Protein AF-D6WEM3-F1 (afdb_monomer)

Secondary structure (DSSP, 8-state):
------------------PPPP-TTS-----PPSS--HHHH-EEEEEEEEEETT-SS--EEEEEEEEEE-TTT--EEEEEEEEETT-TT---EEEEEEEB-S-TT-TTEEEEEEGGGTEEEEEEEEEE-SSSEEEEEEEEEETTSPPEEEEEEEESSS---HHHHHHHHTTSGGGT--GGG-EE---TTTT-PPPGGGS-HHHHHTPPPGGGPPPTT----

pLDDT: mean 83.4, std 17.51, range [34.12, 98.81]

InterPro domains:
  IPR012674 Calycin [G3DSA:2.40.128.20] (24-194)
  IPR012674 Calycin [SSF50814] (2-190)

Radius of gyration: 23.64 Å; Cα contacts (8 Å, |Δi|>4): 378; chains: 1; bounding box: 103×46×47 Å

Mean predicted aligned error: 10.53 Å

Structure (mmCIF, N/CA/C/O backbone):
data_AF-D6WEM3-F1
#
_entry.id   AF-D6WEM3-F1
#
loop_
_atom_site.group_PDB
_atom_site.id
_atom_site.type_symbol
_atom_site.label_atom_id
_atom_site.label_alt_id
_atom_site.label_comp_id
_atom_site.label_asym_id
_atom_site.label_entity_id
_atom_site.label_seq_id
_atom_site.pdbx_PDB_ins_code
_atom_site.Cartn_x
_atom_site.Cartn_y
_atom_site.Cartn_z
_atom_site.occupancy
_atom_site.B_iso_or_equiv
_atom_site.auth_seq_id
_atom_site.auth_comp_id
_atom_site.auth_asym_id
_atom_site.auth_atom_id
_atom_site.pdbx_PDB_model_num
ATOM 1 N N . MET A 1 1 ? -78.454 -25.607 -5.725 1.00 44.31 1 MET A N 1
ATOM 2 C CA . MET A 1 1 ? -77.288 -25.683 -4.820 1.00 44.31 1 MET A CA 1
ATOM 3 C C . MET A 1 1 ? -76.026 -25.439 -5.634 1.00 44.31 1 MET A C 1
ATOM 5 O O . MET A 1 1 ? -75.624 -26.339 -6.346 1.00 44.31 1 MET A O 1
ATOM 9 N N . LEU A 1 2 ? -75.431 -24.247 -5.578 1.00 43.03 2 LEU A N 1
ATOM 10 C CA . LEU A 1 2 ? -74.054 -24.007 -6.033 1.00 43.03 2 LEU A CA 1
ATOM 11 C C . LEU A 1 2 ? -73.527 -22.767 -5.294 1.00 43.03 2 LEU A C 1
ATOM 13 O O . LEU A 1 2 ? -74.064 -21.675 -5.454 1.00 43.03 2 LEU A O 1
ATOM 17 N N . ARG A 1 3 ? -72.533 -22.963 -4.420 1.00 45.72 3 ARG A N 1
ATOM 18 C CA . ARG A 1 3 ? -71.802 -21.894 -3.717 1.00 45.72 3 ARG A CA 1
ATOM 19 C C . ARG A 1 3 ? -70.571 -21.520 -4.554 1.00 45.72 3 ARG A C 1
ATOM 21 O O . ARG A 1 3 ? -69.834 -22.437 -4.914 1.00 45.72 3 ARG A O 1
ATOM 28 N N . PRO A 1 4 ? -70.296 -20.234 -4.827 1.00 49.62 4 PRO A N 1
ATOM 29 C CA . PRO A 1 4 ? -69.032 -19.837 -5.427 1.00 49.62 4 PRO A CA 1
ATOM 30 C C . PRO A 1 4 ? -67.955 -19.787 -4.334 1.00 49.62 4 PRO A C 1
ATOM 32 O O . PRO A 1 4 ? -68.146 -19.184 -3.278 1.00 49.62 4 PRO A O 1
ATOM 35 N N . ILE A 1 5 ? -66.833 -20.460 -4.574 1.00 56.34 5 ILE A N 1
ATOM 36 C CA . ILE A 1 5 ? -65.648 -20.418 -3.714 1.00 56.34 5 ILE A CA 1
ATOM 37 C C . ILE A 1 5 ? -64.802 -19.231 -4.177 1.00 56.34 5 ILE A C 1
ATOM 39 O O . ILE A 1 5 ? -64.296 -19.223 -5.297 1.00 56.34 5 ILE A O 1
ATOM 43 N N . LEU A 1 6 ? -64.678 -18.215 -3.323 1.00 50.91 6 LEU A N 1
ATOM 44 C CA . LEU A 1 6 ? -63.833 -17.048 -3.559 1.00 50.91 6 LEU A CA 1
ATOM 45 C C . LEU A 1 6 ? -62.395 -17.388 -3.135 1.00 50.91 6 LEU A C 1
ATOM 47 O O . LEU A 1 6 ? -62.114 -17.533 -1.946 1.00 50.91 6 LEU A O 1
ATOM 51 N N . LEU A 1 7 ? -61.493 -17.549 -4.105 1.00 54.44 7 LEU A N 1
ATOM 52 C CA . LEU A 1 7 ? -60.070 -17.782 -3.854 1.00 54.44 7 LEU A CA 1
ATOM 53 C C . LEU A 1 7 ? -59.384 -16.439 -3.540 1.00 54.44 7 LEU A C 1
ATOM 55 O O . LEU A 1 7 ? -59.194 -15.612 -4.431 1.00 54.44 7 LEU A O 1
ATOM 59 N N . LEU A 1 8 ? -59.020 -16.205 -2.275 1.00 51.66 8 LEU A N 1
ATOM 60 C CA . LEU A 1 8 ? -58.177 -15.070 -1.884 1.00 51.66 8 LEU A CA 1
ATOM 61 C C . LEU A 1 8 ? -56.709 -15.379 -2.227 1.00 51.66 8 LEU A C 1
ATOM 63 O O . LEU A 1 8 ? -56.061 -16.188 -1.565 1.00 51.66 8 LEU A O 1
ATOM 67 N N . LEU A 1 9 ? -56.176 -14.710 -3.250 1.00 54.81 9 LEU A N 1
ATOM 68 C CA . LEU A 1 9 ? -54.743 -14.678 -3.548 1.00 54.81 9 LEU A CA 1
ATOM 69 C C . LEU A 1 9 ? -54.038 -13.743 -2.552 1.00 54.81 9 LEU A C 1
ATOM 71 O O . LEU A 1 9 ? -54.143 -12.521 -2.642 1.00 54.81 9 LEU A O 1
ATOM 75 N N . LEU A 1 10 ? -53.314 -14.325 -1.593 1.00 53.50 10 LEU A N 1
ATOM 76 C CA . LEU A 1 10 ? -52.409 -13.604 -0.696 1.00 53.50 10 LEU A CA 1
ATOM 77 C C . LEU A 1 10 ? -51.164 -13.164 -1.478 1.00 53.50 10 LEU A C 1
ATOM 79 O O . LEU A 1 10 ? -50.214 -13.926 -1.647 1.00 53.50 10 LEU A O 1
ATOM 83 N N . ILE A 1 11 ? -51.168 -11.923 -1.963 1.00 58.62 11 ILE A N 1
ATOM 84 C CA . ILE A 1 11 ? -49.993 -11.298 -2.574 1.00 58.62 11 ILE A CA 1
ATOM 85 C C . ILE A 1 11 ? -49.044 -10.902 -1.438 1.00 58.62 11 ILE A C 1
ATOM 87 O O . ILE A 1 11 ? -49.220 -9.871 -0.789 1.00 58.62 11 ILE A O 1
ATOM 91 N N . ALA A 1 12 ? -48.042 -11.740 -1.169 1.00 59.81 12 ALA A N 1
ATOM 92 C CA . ALA A 1 12 ? -46.951 -11.403 -0.266 1.00 59.81 12 ALA A CA 1
ATOM 93 C C . ALA A 1 12 ? -46.153 -10.234 -0.867 1.00 59.81 12 ALA A C 1
ATOM 95 O O . ALA A 1 12 ? -45.387 -10.397 -1.817 1.00 59.81 12 ALA A O 1
ATOM 96 N N . SER A 1 13 ? -46.355 -9.029 -0.335 1.00 58.28 13 SER A N 1
ATOM 97 C CA . SER A 1 13 ? -45.622 -7.834 -0.743 1.00 58.28 13 SER A CA 1
ATOM 98 C C . SER A 1 13 ? -44.161 -7.937 -0.293 1.00 58.28 13 SER A C 1
ATOM 100 O O . SER A 1 13 ? -43.804 -7.505 0.806 1.00 58.28 13 SER A O 1
ATOM 102 N N . CYS A 1 14 ? -43.303 -8.508 -1.139 1.00 54.62 14 CYS A N 1
ATOM 103 C CA . CYS A 1 14 ? -41.855 -8.425 -0.984 1.00 54.62 14 CYS A CA 1
ATOM 104 C C . CYS A 1 14 ? -41.442 -6.964 -1.214 1.00 54.62 14 CYS A C 1
ATOM 106 O O . CYS A 1 14 ? -41.332 -6.508 -2.351 1.00 54.62 14 CYS A O 1
ATOM 108 N N . ARG A 1 15 ? -41.255 -6.192 -0.138 1.00 60.47 15 ARG A N 1
ATOM 109 C CA . ARG A 1 15 ? -40.662 -4.854 -0.251 1.00 60.47 15 ARG A CA 1
ATOM 110 C C . ARG A 1 15 ? -39.204 -5.027 -0.694 1.00 60.47 15 ARG A C 1
ATOM 112 O O . ARG A 1 15 ? -38.457 -5.695 0.022 1.00 60.47 15 ARG A O 1
ATOM 119 N N . PRO A 1 16 ? -38.775 -4.450 -1.829 1.00 55.47 16 PRO A N 1
ATOM 120 C CA . PRO A 1 16 ? -37.376 -4.505 -2.221 1.00 55.47 16 PRO A CA 1
ATOM 121 C C . PRO A 1 16 ? -36.536 -3.824 -1.137 1.00 55.47 16 PRO A C 1
ATOM 123 O O . PRO A 1 16 ? -36.788 -2.673 -0.769 1.00 55.47 16 PRO A O 1
ATOM 126 N N . TYR A 1 17 ? -35.551 -4.549 -0.605 1.00 64.31 17 TYR A N 1
ATOM 127 C CA . TYR A 1 17 ? -34.556 -4.006 0.313 1.00 64.31 17 TYR A CA 1
ATOM 128 C C . TYR A 1 17 ? -33.714 -2.983 -0.456 1.00 64.31 17 TYR A C 1
ATOM 130 O O . TYR A 1 17 ? -32.737 -3.321 -1.124 1.00 64.31 17 TYR A O 1
ATOM 138 N N . ARG A 1 18 ? -34.134 -1.716 -0.424 1.00 56.69 18 ARG A N 1
ATOM 139 C CA . ARG A 1 18 ? -33.356 -0.600 -0.962 1.00 56.69 18 ARG A CA 1
ATOM 140 C C . ARG A 1 18 ? -32.123 -0.452 -0.069 1.00 56.69 18 ARG A C 1
ATOM 142 O O . ARG A 1 18 ? -32.220 0.106 1.024 1.00 56.69 18 ARG A O 1
ATOM 149 N N . LYS A 1 19 ? -30.977 -0.990 -0.507 1.00 62.25 19 LYS A N 1
ATOM 150 C CA . LYS A 1 19 ? -29.680 -0.682 0.111 1.00 62.25 19 LYS A CA 1
ATOM 151 C C . LYS A 1 19 ? -29.546 0.841 0.122 1.00 62.25 19 LYS A C 1
ATOM 153 O O . LYS A 1 19 ? -29.710 1.477 -0.919 1.00 62.25 19 LYS A O 1
ATOM 158 N N . ARG A 1 20 ? -29.342 1.427 1.306 1.00 67.31 20 ARG A N 1
ATOM 159 C CA . ARG A 1 20 ? -29.045 2.860 1.416 1.00 67.31 20 ARG A CA 1
ATOM 160 C C . ARG A 1 20 ? -27.815 3.158 0.546 1.00 67.31 20 ARG A C 1
ATOM 162 O O . ARG A 1 20 ? -26.917 2.315 0.530 1.00 67.31 20 ARG A O 1
ATOM 169 N N . PRO A 1 21 ? -27.776 4.297 -0.166 1.00 71.12 21 PRO A N 1
ATOM 170 C CA . PRO A 1 21 ? -26.568 4.727 -0.858 1.00 71.12 21 PRO A CA 1
ATOM 171 C C . PRO A 1 21 ? -25.400 4.732 0.129 1.00 71.12 21 PRO A C 1
ATOM 173 O O . PRO A 1 21 ? -25.531 5.265 1.231 1.00 71.12 21 PRO A O 1
ATOM 176 N N . GLU A 1 22 ? -24.307 4.073 -0.237 1.00 75.25 22 GLU A N 1
ATOM 177 C CA . GLU A 1 22 ? -23.106 4.006 0.589 1.00 75.25 22 GLU A CA 1
ATOM 178 C C . GLU A 1 22 ? -22.404 5.367 0.574 1.00 75.25 22 GLU A C 1
ATOM 180 O O . GLU A 1 22 ? -22.254 5.988 -0.481 1.00 75.25 22 GLU A O 1
ATOM 185 N N . ASP A 1 23 ? -22.023 5.860 1.753 1.00 85.88 23 ASP A N 1
ATOM 186 C CA . ASP A 1 23 ? -21.341 7.144 1.883 1.00 85.88 23 ASP A CA 1
ATOM 187 C C . ASP A 1 23 ? -19.886 7.000 1.433 1.00 85.88 23 ASP A C 1
ATOM 189 O O . ASP A 1 23 ? -19.023 6.516 2.165 1.00 85.88 23 ASP A O 1
ATOM 193 N N . LYS A 1 24 ? -19.606 7.448 0.208 1.00 88.12 24 LYS A N 1
ATOM 194 C CA . LYS A 1 24 ? -18.267 7.381 -0.382 1.00 88.12 24 LYS A CA 1
ATOM 195 C C . LYS A 1 24 ? -17.261 8.336 0.258 1.00 88.12 24 LYS A C 1
ATOM 197 O O . LYS A 1 24 ? -16.097 8.286 -0.117 1.00 88.12 24 LYS A O 1
ATOM 202 N N . THR A 1 25 ? -17.656 9.186 1.205 1.00 89.50 25 THR A N 1
ATOM 203 C CA . THR A 1 25 ? -16.725 10.060 1.944 1.00 89.50 25 THR A CA 1
ATOM 204 C C . THR A 1 25 ? -16.103 9.369 3.161 1.00 89.50 25 THR A C 1
ATOM 206 O O . THR A 1 25 ? -15.094 9.842 3.683 1.00 89.50 25 THR A O 1
ATOM 209 N N . LYS A 1 26 ? -16.670 8.235 3.601 1.00 90.31 26 LYS A N 1
ATOM 210 C CA . LYS A 1 26 ? -16.282 7.535 4.832 1.00 90.31 26 LYS A CA 1
ATOM 211 C C . LYS A 1 26 ? -15.624 6.197 4.580 1.00 90.31 26 LYS A C 1
ATOM 213 O O . LYS A 1 26 ? -16.086 5.412 3.755 1.00 90.31 26 LYS A O 1
ATOM 218 N N . CYS A 1 27 ? -14.564 5.918 5.329 1.00 92.62 27 CYS A N 1
ATOM 219 C CA . CYS A 1 27 ? -13.895 4.634 5.260 1.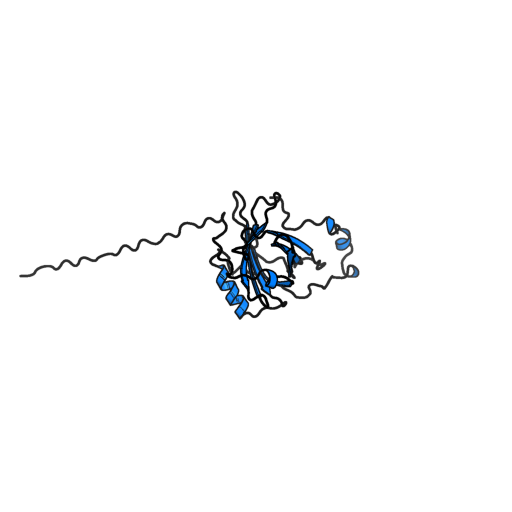00 92.62 27 CYS A CA 1
ATOM 220 C C . CYS A 1 27 ? -14.865 3.495 5.603 1.00 92.62 27 CYS A C 1
ATOM 222 O O . CYS A 1 27 ? -15.711 3.637 6.491 1.00 92.62 27 CYS A O 1
ATOM 224 N N . PRO A 1 28 ? -14.764 2.352 4.904 1.00 93.69 28 PRO A N 1
ATOM 225 C CA . PRO A 1 28 ? -15.660 1.243 5.143 1.00 93.69 28 PRO A CA 1
ATOM 226 C C . PRO A 1 28 ? -15.331 0.636 6.509 1.00 93.69 28 PRO A C 1
ATOM 228 O O . PRO A 1 28 ? -14.221 0.771 7.024 1.00 93.69 28 PRO A O 1
ATOM 231 N N . SER A 1 29 ? -16.278 -0.087 7.102 1.00 94.00 29 SER A N 1
ATOM 232 C CA . SER A 1 29 ? -15.981 -0.849 8.316 1.00 94.00 29 SER A CA 1
ATOM 233 C C . SER A 1 29 ? -15.074 -2.036 7.971 1.00 94.00 29 SER A C 1
ATOM 235 O O . SER A 1 29 ? -15.525 -3.055 7.432 1.00 94.00 29 SER A O 1
ATOM 237 N N . VAL A 1 30 ? -13.779 -1.895 8.260 1.00 95.69 30 VAL A N 1
ATOM 238 C CA . VAL A 1 30 ? -12.761 -2.894 7.926 1.00 95.69 30 VAL A CA 1
ATOM 239 C C . VAL A 1 30 ? -12.655 -3.955 9.016 1.00 95.69 30 VAL A C 1
ATOM 241 O O . VAL A 1 30 ? -12.550 -3.653 10.203 1.00 95.69 30 VAL A O 1
ATOM 244 N N . LYS A 1 31 ? -12.653 -5.229 8.608 1.00 93.75 31 LYS A N 1
ATOM 245 C CA . LYS A 1 31 ? -12.308 -6.350 9.490 1.00 93.75 31 LYS A CA 1
ATOM 246 C C . LYS A 1 31 ? -10.870 -6.762 9.202 1.00 93.75 31 LYS A C 1
ATOM 248 O O . LYS A 1 31 ? -10.646 -7.544 8.280 1.00 93.75 31 LYS A O 1
ATOM 253 N N . ALA A 1 32 ? -9.934 -6.212 9.968 1.00 94.94 32 ALA A N 1
ATOM 254 C CA . ALA A 1 32 ? -8.530 -6.596 9.910 1.00 94.94 32 ALA A CA 1
ATOM 255 C C . ALA A 1 32 ? -8.317 -8.028 10.438 1.00 94.94 32 ALA A C 1
ATOM 257 O O . ALA A 1 32 ? -9.173 -8.580 11.145 1.00 94.94 32 ALA A O 1
ATOM 258 N N . ILE A 1 33 ? -7.181 -8.630 10.085 1.00 96.88 33 ILE A N 1
ATOM 259 C CA . ILE A 1 33 ? -6.805 -9.976 10.518 1.00 96.88 33 ILE A CA 1
ATOM 260 C C . ILE A 1 33 ? -6.764 -10.053 12.053 1.00 96.88 33 ILE A C 1
ATOM 262 O O . ILE A 1 33 ? -6.320 -9.127 12.740 1.00 96.88 33 ILE A O 1
ATOM 266 N N . ARG A 1 34 ? -7.276 -11.162 12.596 1.00 94.50 34 ARG A N 1
ATOM 267 C CA . ARG A 1 34 ? -7.287 -11.454 14.038 1.00 94.50 34 ARG A CA 1
ATOM 268 C C . ARG A 1 34 ? -5.975 -12.102 14.463 1.00 94.50 34 ARG A C 1
ATOM 270 O O . ARG A 1 34 ? -5.341 -12.766 13.653 1.00 94.50 34 ARG A O 1
ATOM 277 N N . ASN A 1 35 ? -5.630 -11.979 15.747 1.00 93.19 35 ASN A N 1
ATOM 278 C CA . ASN A 1 35 ? -4.416 -12.572 16.328 1.00 93.19 35 ASN A CA 1
ATOM 279 C C . ASN A 1 35 ? -3.158 -12.213 15.521 1.00 93.19 35 ASN A C 1
ATOM 281 O O . ASN A 1 35 ? -2.293 -13.051 15.278 1.00 93.19 35 ASN A O 1
ATOM 285 N N . PHE A 1 36 ? -3.111 -10.969 15.048 1.00 96.38 36 PHE A N 1
ATOM 286 C CA . PHE A 1 36 ? -2.056 -10.491 14.177 1.00 96.38 36 PHE A CA 1
ATOM 287 C C . PHE A 1 36 ? -0.727 -10.418 14.923 1.00 96.38 36 PHE A C 1
ATOM 289 O O . PHE A 1 36 ? -0.646 -9.797 15.985 1.00 96.38 36 PHE A O 1
ATOM 296 N N . ASN A 1 37 ? 0.312 -11.025 14.353 1.00 94.69 37 ASN A N 1
ATOM 297 C CA . ASN A 1 37 ? 1.671 -10.888 14.852 1.00 94.69 37 ASN A CA 1
ATOM 298 C C . ASN A 1 37 ? 2.384 -9.774 14.076 1.00 94.69 37 ASN A C 1
ATOM 300 O O . ASN A 1 37 ? 2.776 -9.955 12.924 1.00 94.69 37 ASN A O 1
ATOM 304 N N . LEU A 1 38 ? 2.535 -8.619 14.724 1.00 92.69 38 LEU A N 1
ATOM 305 C CA . LEU A 1 38 ? 3.150 -7.446 14.110 1.00 92.69 38 LEU A CA 1
ATOM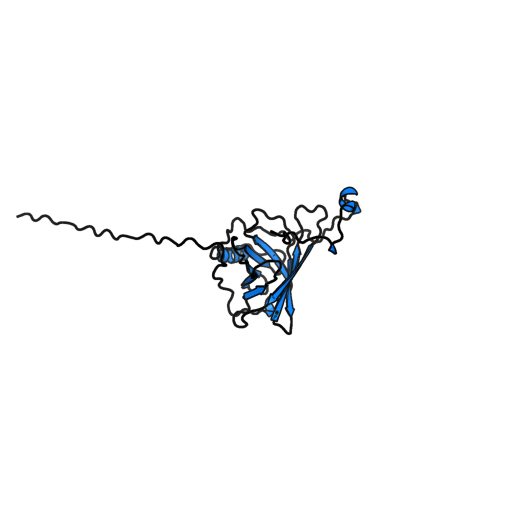 306 C C . LEU A 1 38 ? 4.620 -7.684 13.732 1.00 92.69 38 LEU A C 1
ATOM 308 O O . LEU A 1 38 ? 5.040 -7.287 12.651 1.00 92.69 38 LEU A O 1
ATOM 312 N N . GLU A 1 39 ? 5.382 -8.373 14.580 1.00 93.44 39 GLU A N 1
ATOM 313 C CA . GLU A 1 39 ? 6.807 -8.643 14.356 1.00 93.44 39 GLU A CA 1
ATOM 314 C C . GLU A 1 39 ? 7.033 -9.492 13.097 1.00 93.44 39 GLU A C 1
ATOM 316 O O . GLU A 1 39 ? 7.885 -9.172 12.270 1.00 93.44 39 GLU A O 1
ATOM 321 N N . GLN A 1 40 ? 6.206 -10.518 12.880 1.00 96.31 40 GLN A N 1
ATOM 322 C CA . GLN A 1 40 ? 6.307 -11.381 11.697 1.00 96.31 40 GLN A CA 1
ATOM 323 C C . GLN A 1 40 ? 5.950 -10.667 10.381 1.00 96.31 40 GLN A C 1
ATOM 325 O O . GLN A 1 40 ? 6.353 -11.113 9.306 1.00 96.31 40 GLN A O 1
ATOM 330 N N . MET A 1 41 ? 5.214 -9.552 10.440 1.00 96.31 41 MET A N 1
ATOM 331 C CA . MET A 1 41 ? 4.902 -8.739 9.259 1.00 96.31 41 MET A CA 1
ATOM 332 C C . MET A 1 41 ? 6.108 -7.918 8.773 1.00 96.31 41 MET A C 1
ATOM 334 O O . MET A 1 41 ? 6.142 -7.500 7.612 1.00 96.31 41 MET A O 1
ATOM 338 N N . MET A 1 42 ? 7.101 -7.688 9.635 1.00 96.38 42 MET A N 1
ATOM 339 C CA . MET A 1 42 ? 8.254 -6.843 9.328 1.00 96.38 42 MET A CA 1
ATOM 340 C C . MET A 1 42 ? 9.114 -7.403 8.186 1.00 96.38 42 MET A C 1
ATOM 342 O O . MET A 1 42 ? 8.986 -8.553 7.751 1.00 96.38 42 MET A O 1
ATOM 346 N N . GLY A 1 43 ? 10.012 -6.569 7.674 1.00 97.69 43 GLY A N 1
ATOM 347 C CA . GLY A 1 43 ? 10.915 -6.889 6.579 1.00 97.69 43 GLY A CA 1
ATOM 348 C C . GLY A 1 43 ? 10.340 -6.552 5.206 1.00 97.69 43 GLY A C 1
ATOM 349 O O . GLY A 1 43 ? 9.412 -5.756 5.062 1.00 97.69 43 GLY A O 1
ATOM 350 N N . ARG A 1 44 ? 10.938 -7.156 4.179 1.00 98.19 44 ARG A N 1
ATOM 351 C CA . ARG A 1 44 ? 10.724 -6.802 2.772 1.00 98.19 44 ARG A CA 1
ATOM 352 C C . ARG A 1 44 ? 9.527 -7.501 2.145 1.00 98.19 44 ARG A C 1
ATOM 354 O O . ARG A 1 44 ? 9.270 -8.671 2.431 1.00 98.19 44 ARG A O 1
ATOM 361 N N . TRP A 1 45 ? 8.866 -6.780 1.250 1.00 98.69 45 TRP A N 1
ATOM 362 C CA . TRP A 1 45 ? 7.701 -7.200 0.489 1.00 98.69 45 TRP A CA 1
ATOM 363 C C . TRP A 1 45 ? 7.743 -6.602 -0.919 1.00 98.69 45 TRP A C 1
ATOM 365 O O . TRP A 1 45 ? 7.973 -5.406 -1.103 1.00 98.69 45 TRP A O 1
ATOM 375 N N . TYR A 1 46 ? 7.475 -7.427 -1.918 1.00 98.56 46 TYR A N 1
ATOM 376 C CA . TYR A 1 46 ? 7.179 -7.002 -3.278 1.00 98.56 46 TYR A CA 1
ATOM 377 C C . TYR A 1 46 ? 5.683 -6.732 -3.380 1.00 98.56 46 TYR A C 1
ATOM 379 O O . TYR A 1 46 ? 4.880 -7.586 -3.004 1.00 98.56 46 TYR A O 1
ATOM 387 N N . VAL A 1 47 ? 5.289 -5.567 -3.892 1.00 98.44 47 VAL A N 1
ATOM 388 C CA . VAL A 1 47 ? 3.889 -5.338 -4.264 1.00 98.44 47 VAL A CA 1
ATOM 389 C C . VAL A 1 47 ? 3.657 -6.066 -5.582 1.00 98.44 47 VAL A C 1
ATOM 391 O O . VAL A 1 47 ? 4.377 -5.832 -6.547 1.00 98.44 47 VAL A O 1
ATOM 394 N N . ILE A 1 48 ? 2.690 -6.977 -5.605 1.00 98.56 48 ILE A N 1
ATOM 395 C CA . ILE A 1 48 ? 2.356 -7.823 -6.758 1.00 98.56 48 ILE A CA 1
ATOM 396 C C . ILE A 1 48 ? 1.121 -7.291 -7.475 1.00 98.56 48 ILE A C 1
ATOM 398 O O . ILE A 1 48 ? 1.085 -7.262 -8.702 1.00 98.56 48 ILE A O 1
ATOM 402 N N . GLN A 1 49 ? 0.117 -6.839 -6.720 1.00 98.38 49 GLN A N 1
ATOM 403 C CA . GLN A 1 49 ? -0.990 -6.076 -7.286 1.00 98.38 49 GLN A CA 1
ATOM 404 C C . GLN A 1 49 ? -1.296 -4.837 -6.463 1.00 98.38 49 GLN A C 1
ATOM 406 O O . GLN A 1 49 ? -1.198 -4.852 -5.234 1.00 98.38 49 GLN A O 1
ATOM 411 N N . TYR A 1 50 ? -1.697 -3.791 -7.172 1.00 97.12 50 TYR A N 1
ATOM 412 C CA . TYR A 1 50 ? -1.962 -2.467 -6.642 1.00 97.12 50 TYR A CA 1
ATOM 413 C C . TYR A 1 50 ? -3.316 -1.968 -7.142 1.00 97.12 50 TYR A C 1
ATOM 415 O O . TYR A 1 50 ? -3.656 -2.126 -8.314 1.00 97.12 50 TYR A O 1
ATOM 423 N N . TYR A 1 51 ? -4.063 -1.332 -6.252 1.00 97.25 51 TYR A N 1
ATOM 424 C CA . TYR A 1 51 ? -5.251 -0.554 -6.579 1.00 97.25 51 TYR A CA 1
ATOM 425 C C . TYR A 1 51 ? -5.181 0.783 -5.863 1.00 97.25 51 TYR A C 1
ATOM 427 O O . TYR A 1 51 ? -4.776 0.827 -4.699 1.00 97.25 51 TYR A O 1
ATOM 435 N N . ALA A 1 52 ? -5.662 1.832 -6.525 1.00 95.06 52 ALA A N 1
ATOM 436 C CA . ALA A 1 52 ? -5.984 3.107 -5.911 1.00 95.06 52 ALA A CA 1
ATOM 437 C C . ALA A 1 52 ? -7.246 3.700 -6.540 1.00 95.06 52 ALA A C 1
ATOM 439 O O . ALA A 1 52 ? -7.396 3.712 -7.756 1.00 95.06 52 ALA A O 1
ATOM 440 N N . SER A 1 53 ? -8.135 4.257 -5.720 1.00 91.56 53 SER A N 1
ATOM 441 C CA . SER A 1 53 ? -9.407 4.827 -6.184 1.00 91.56 53 SER A CA 1
ATOM 442 C C . SER A 1 53 ? -9.257 6.088 -7.040 1.00 91.56 53 SER A C 1
ATOM 444 O O . SER A 1 53 ? -10.241 6.563 -7.596 1.00 91.56 53 SER A O 1
ATOM 446 N N . SER A 1 54 ? -8.059 6.674 -7.091 1.00 88.75 54 SER A N 1
ATOM 447 C CA . SER 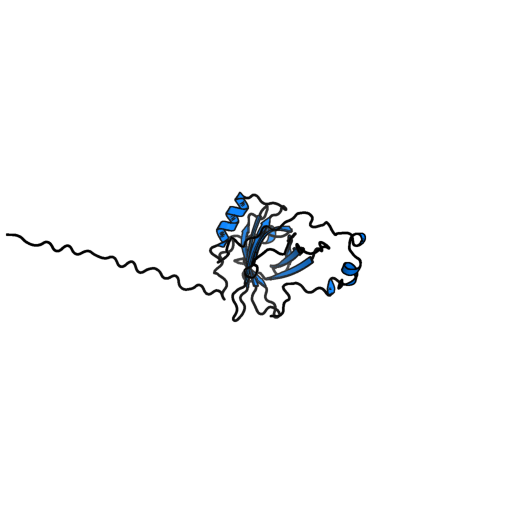A 1 54 ? -7.731 7.830 -7.931 1.00 88.75 54 SER A CA 1
ATOM 448 C C . SER A 1 54 ? -7.099 7.446 -9.269 1.00 88.75 54 SER A C 1
ATOM 450 O O . SER A 1 54 ? -6.718 8.341 -10.018 1.00 88.75 54 SER A O 1
ATOM 452 N N . GLU A 1 55 ? -6.913 6.153 -9.546 1.00 87.88 55 GLU A N 1
ATOM 453 C CA . GLU A 1 55 ? -6.151 5.679 -10.700 1.00 87.88 55 GLU A CA 1
ATOM 454 C C . GLU A 1 55 ? -7.000 4.789 -11.607 1.00 87.88 55 GLU A C 1
ATOM 456 O O . GLU A 1 55 ? -7.611 3.818 -11.168 1.00 87.88 55 GLU A O 1
ATOM 461 N N . GLU A 1 56 ? -6.997 5.111 -12.900 1.00 88.25 56 GLU A N 1
ATOM 462 C CA . GLU A 1 56 ? -7.670 4.325 -13.942 1.00 88.25 56 GLU A CA 1
ATOM 463 C C . GLU A 1 56 ? -6.689 3.461 -14.752 1.00 88.25 56 GLU A C 1
ATOM 465 O O . GLU A 1 56 ? -7.112 2.562 -15.478 1.00 88.25 56 GLU A O 1
ATOM 470 N N . ALA A 1 57 ? -5.382 3.707 -14.614 1.00 87.00 57 ALA A N 1
ATOM 471 C CA . ALA A 1 57 ? -4.303 2.955 -15.245 1.00 87.00 57 ALA A CA 1
ATOM 472 C C . ALA A 1 57 ? -3.041 2.996 -14.371 1.00 87.00 57 ALA A C 1
ATOM 474 O O . ALA A 1 57 ? -2.780 3.995 -13.702 1.00 87.00 57 ALA A O 1
ATOM 475 N N . LEU A 1 58 ? -2.241 1.927 -14.406 1.00 87.25 58 LEU A N 1
ATOM 476 C CA . LEU A 1 58 ? -0.997 1.841 -13.644 1.00 87.25 58 LEU A CA 1
ATOM 477 C C . LEU A 1 58 ? 0.134 2.613 -14.330 1.00 87.25 58 LEU A C 1
ATOM 479 O O . LEU A 1 58 ? 0.531 2.276 -15.443 1.00 87.25 58 LEU A O 1
ATOM 483 N N . SER A 1 59 ? 0.711 3.585 -13.624 1.00 89.69 59 SER A N 1
ATOM 484 C CA . SER A 1 59 ? 1.895 4.330 -14.083 1.00 89.69 59 SER A CA 1
ATOM 485 C C . SER A 1 59 ? 3.197 3.882 -13.413 1.00 89.69 59 SER A C 1
ATOM 487 O O . SER A 1 59 ? 4.267 4.384 -13.757 1.00 89.69 59 SER A O 1
ATOM 489 N N . TYR A 1 60 ? 3.132 2.931 -12.479 1.00 92.00 60 TYR A N 1
ATOM 490 C CA . TYR A 1 60 ? 4.260 2.523 -11.643 1.00 92.00 60 TYR A CA 1
ATOM 491 C C . TYR A 1 60 ? 4.718 1.093 -11.920 1.00 92.00 60 TYR A C 1
ATOM 493 O O . TYR A 1 60 ? 3.955 0.231 -12.348 1.00 92.00 60 TYR A O 1
ATOM 501 N N . ARG A 1 61 ? 5.983 0.834 -11.614 1.00 93.75 61 ARG A N 1
ATOM 502 C CA . ARG A 1 61 ? 6.612 -0.486 -11.599 1.00 93.75 61 ARG A CA 1
ATOM 503 C C . ARG A 1 61 ? 7.543 -0.589 -10.399 1.00 93.75 61 ARG A C 1
ATOM 505 O O . ARG A 1 61 ? 7.875 0.418 -9.771 1.00 93.75 61 ARG A O 1
ATOM 512 N N . CYS A 1 62 ? 7.995 -1.799 -10.093 1.00 94.88 62 CYS A N 1
ATOM 513 C CA . CYS A 1 62 ? 9.026 -2.046 -9.089 1.00 94.88 62 CYS A CA 1
ATOM 514 C C . CYS A 1 62 ? 8.663 -1.542 -7.690 1.00 94.88 62 CYS A C 1
ATOM 516 O O . CYS A 1 62 ? 9.543 -1.173 -6.908 1.00 94.88 62 CYS A O 1
ATOM 518 N N . MET A 1 63 ? 7.363 -1.526 -7.375 1.00 96.31 63 MET A N 1
ATOM 519 C CA . MET A 1 63 ? 6.906 -1.100 -6.066 1.00 96.31 63 MET A CA 1
ATOM 520 C C . MET A 1 63 ? 7.277 -2.154 -5.020 1.00 96.31 63 MET A C 1
ATOM 522 O O . MET A 1 63 ? 6.873 -3.317 -5.112 1.00 96.31 63 MET A O 1
ATOM 526 N N . ARG A 1 64 ? 8.083 -1.760 -4.039 1.00 97.50 64 ARG A N 1
ATOM 527 C CA . ARG A 1 64 ? 8.582 -2.625 -2.961 1.00 97.50 64 ARG A CA 1
ATOM 528 C C . ARG A 1 64 ? 8.423 -1.898 -1.643 1.00 97.50 64 ARG A C 1
ATOM 530 O O . ARG A 1 64 ? 8.610 -0.687 -1.598 1.00 97.50 64 ARG A O 1
ATOM 537 N N . ALA A 1 65 ? 8.099 -2.632 -0.593 1.00 97.31 65 ALA A N 1
ATOM 538 C CA . ALA A 1 65 ? 7.925 -2.118 0.754 1.00 97.31 65 ALA A CA 1
ATOM 539 C C . ALA A 1 65 ? 8.874 -2.844 1.713 1.00 97.31 65 ALA A C 1
ATOM 541 O O . ALA A 1 65 ? 9.076 -4.052 1.615 1.00 97.31 65 ALA A O 1
ATOM 542 N N . GLU A 1 66 ? 9.444 -2.116 2.660 1.00 97.94 66 GLU A N 1
ATOM 543 C CA . GLU A 1 66 ? 10.215 -2.652 3.772 1.00 97.94 66 GLU A CA 1
ATOM 544 C C . GLU A 1 66 ? 9.624 -2.104 5.068 1.00 97.94 66 GLU A C 1
ATOM 546 O O . GLU A 1 66 ? 9.715 -0.904 5.345 1.00 97.94 66 GLU A O 1
ATOM 551 N N . PHE A 1 67 ? 8.973 -2.989 5.825 1.00 97.25 67 PHE A N 1
ATOM 552 C CA . PHE A 1 67 ? 8.389 -2.655 7.116 1.00 97.25 67 PHE A CA 1
ATOM 553 C C . PHE A 1 67 ? 9.424 -2.818 8.223 1.00 97.25 67 PHE A C 1
ATOM 555 O O . PHE A 1 67 ? 10.088 -3.852 8.327 1.00 97.25 67 PHE A O 1
ATOM 562 N N . SER A 1 68 ? 9.522 -1.820 9.083 1.00 95.75 68 SER A N 1
ATOM 563 C CA . SER A 1 68 ? 10.278 -1.877 10.326 1.00 95.75 68 SER A CA 1
ATOM 564 C C . SER A 1 68 ? 9.420 -1.365 11.474 1.00 95.75 68 SER A C 1
ATOM 566 O O . SER A 1 68 ? 8.410 -0.691 11.260 1.00 95.75 68 SER A O 1
ATOM 568 N N . MET A 1 69 ? 9.808 -1.704 12.700 1.00 91.31 69 MET A N 1
ATOM 569 C CA . MET A 1 69 ? 9.117 -1.228 13.890 1.00 91.31 69 MET A CA 1
ATOM 570 C C . MET A 1 69 ? 10.077 -0.580 14.875 1.00 91.31 69 MET A C 1
ATOM 572 O O . MET A 1 69 ? 11.214 -1.029 15.046 1.00 91.31 69 MET A O 1
ATOM 576 N N . SER A 1 70 ? 9.603 0.471 15.538 1.00 84.50 70 SER A N 1
ATOM 577 C CA . SER A 1 70 ? 10.335 1.088 16.639 1.00 84.50 70 SER A CA 1
ATOM 578 C C . SER A 1 70 ? 10.228 0.208 17.889 1.00 84.50 70 SER A C 1
ATOM 580 O O . SER A 1 70 ? 9.109 -0.094 18.315 1.00 84.50 70 SER A O 1
ATOM 582 N N . PRO A 1 71 ? 11.351 -0.159 18.535 1.00 71.00 71 PRO A N 1
ATOM 583 C CA . PRO A 1 71 ? 11.326 -0.997 19.733 1.00 71.00 71 PRO A CA 1
ATOM 584 C C . PRO A 1 71 ? 10.652 -0.324 20.941 1.00 71.00 71 PRO A C 1
ATOM 586 O O . PRO A 1 71 ? 10.320 -1.009 21.903 1.00 71.00 71 PRO A O 1
ATOM 589 N N . PHE A 1 72 ? 10.438 0.997 20.907 1.00 69.50 72 PHE A N 1
ATOM 590 C CA . PHE A 1 72 ? 9.950 1.763 22.060 1.00 69.50 72 PHE A CA 1
ATOM 591 C C . PHE A 1 72 ? 8.487 2.209 21.961 1.00 69.50 72 PHE A C 1
ATOM 593 O O . PHE A 1 72 ? 7.834 2.340 22.992 1.00 69.50 72 PHE A O 1
ATOM 600 N N . LEU A 1 73 ? 7.976 2.469 20.753 1.00 67.00 73 LEU A N 1
ATOM 601 C CA . LEU A 1 73 ? 6.689 3.161 20.559 1.00 67.00 73 LEU A CA 1
ATOM 602 C C . LEU A 1 73 ? 5.625 2.324 19.834 1.00 67.00 73 LEU A C 1
ATOM 604 O O . LEU A 1 73 ? 4.501 2.784 19.676 1.00 67.00 73 LEU A O 1
ATOM 608 N N . ALA A 1 74 ? 5.955 1.093 19.420 1.00 75.56 74 ALA A N 1
ATOM 609 C CA . ALA A 1 74 ? 5.115 0.274 18.536 1.00 75.56 74 ALA A CA 1
ATOM 610 C C . ALA A 1 74 ? 4.730 0.986 17.222 1.00 75.56 74 ALA A C 1
ATOM 612 O O . ALA A 1 74 ? 3.747 0.625 16.578 1.00 75.56 74 ALA A O 1
ATOM 613 N N . ASP A 1 75 ? 5.526 1.975 16.811 1.00 91.00 75 ASP A N 1
ATOM 614 C CA . ASP A 1 75 ? 5.393 2.619 15.512 1.00 91.00 75 ASP A CA 1
ATOM 615 C C . ASP A 1 75 ? 5.833 1.654 14.417 1.00 91.00 75 ASP A C 1
ATOM 617 O O . ASP A 1 75 ? 6.857 0.975 14.549 1.00 91.00 75 ASP A O 1
ATOM 621 N N . VAL A 1 76 ? 5.073 1.629 13.328 1.00 94.00 76 VAL A N 1
ATOM 622 C CA . VAL A 1 76 ? 5.379 0.866 12.119 1.00 94.00 76 VAL A CA 1
ATOM 623 C C . VAL A 1 76 ? 5.841 1.849 11.061 1.00 94.00 76 VAL A C 1
ATOM 625 O O . VAL A 1 76 ? 5.115 2.781 10.730 1.00 94.00 76 VAL A O 1
ATOM 628 N N . THR A 1 77 ? 7.022 1.644 10.497 1.00 94.94 77 THR A N 1
ATOM 629 C CA . THR A 1 77 ? 7.521 2.426 9.364 1.00 94.94 77 THR A CA 1
ATOM 630 C C . THR A 1 77 ? 7.526 1.553 8.121 1.00 94.94 77 THR A C 1
ATOM 632 O O . THR A 1 77 ? 8.016 0.430 8.155 1.00 94.94 77 THR A O 1
ATOM 635 N N . MET A 1 78 ? 7.009 2.071 7.009 1.00 95.06 78 MET A N 1
ATOM 636 C CA . MET A 1 78 ? 7.206 1.496 5.680 1.00 95.06 78 MET A CA 1
ATOM 637 C C . MET A 1 78 ? 8.109 2.415 4.885 1.00 95.06 78 MET A C 1
ATOM 639 O O . MET A 1 78 ? 7.718 3.535 4.554 1.00 95.06 78 MET A O 1
ATOM 643 N N . ASN A 1 79 ? 9.285 1.915 4.534 1.00 95.12 79 ASN A N 1
ATOM 644 C CA . ASN A 1 79 ? 10.069 2.486 3.451 1.00 95.12 79 ASN A CA 1
ATOM 645 C C . ASN A 1 79 ? 9.618 1.815 2.163 1.00 95.12 79 ASN A C 1
ATOM 647 O O . ASN A 1 79 ? 9.566 0.588 2.102 1.00 95.12 79 ASN A O 1
ATOM 651 N N . PHE A 1 80 ? 9.279 2.590 1.144 1.00 93.75 80 PHE A N 1
ATOM 652 C CA . PHE A 1 80 ? 8.862 2.038 -0.133 1.00 93.75 80 PHE A CA 1
ATOM 653 C C . PHE A 1 80 ? 9.674 2.622 -1.273 1.00 93.75 80 PHE A C 1
ATOM 655 O O . PHE A 1 80 ? 10.095 3.778 -1.235 1.00 93.75 80 PHE A O 1
ATOM 662 N N . THR A 1 81 ? 9.885 1.806 -2.294 1.00 93.44 81 THR A N 1
ATOM 663 C CA . THR A 1 81 ? 10.513 2.224 -3.542 1.00 93.44 81 THR A CA 1
ATOM 664 C C . THR A 1 81 ? 9.594 1.948 -4.706 1.00 93.44 81 THR A C 1
ATOM 666 O O . THR A 1 81 ? 8.815 1.004 -4.627 1.00 93.44 81 THR A O 1
ATOM 669 N N . TYR A 1 82 ? 9.696 2.721 -5.780 1.00 93.56 82 TYR A N 1
ATOM 670 C CA . TYR A 1 82 ? 8.982 2.479 -7.034 1.00 93.56 82 TYR A CA 1
ATOM 671 C C . TYR A 1 82 ? 9.675 3.214 -8.181 1.00 93.56 82 TYR A C 1
ATOM 673 O O . TYR A 1 82 ? 10.491 4.104 -7.953 1.00 93.56 82 TYR A O 1
ATOM 681 N N . SER A 1 83 ? 9.322 2.868 -9.409 1.00 91.31 83 SER A N 1
ATOM 682 C CA . SER A 1 83 ? 9.742 3.582 -10.613 1.00 91.31 83 SER A CA 1
ATOM 683 C C . SER A 1 83 ? 8.525 3.885 -11.466 1.00 91.31 83 SER A C 1
ATOM 685 O O . SER A 1 83 ? 7.514 3.183 -11.396 1.00 91.31 83 SER A O 1
ATOM 687 N N . PHE A 1 84 ? 8.621 4.920 -12.285 1.00 90.38 84 PHE A N 1
ATOM 688 C CA . PHE A 1 84 ? 7.620 5.189 -13.304 1.00 90.38 84 PHE A CA 1
ATOM 689 C C . PHE A 1 84 ? 7.834 4.287 -14.518 1.00 90.38 84 PHE A C 1
ATOM 691 O O . PHE A 1 84 ? 8.964 3.974 -14.887 1.00 90.38 84 PHE A O 1
ATOM 698 N N . THR A 1 85 ? 6.740 3.832 -15.121 1.00 88.69 85 THR A N 1
ATOM 699 C CA . THR A 1 85 ? 6.778 2.980 -16.323 1.00 88.69 85 THR A CA 1
ATOM 700 C C . THR A 1 85 ? 7.262 3.722 -17.565 1.00 88.69 85 THR A C 1
ATOM 702 O O . THR A 1 85 ? 7.845 3.102 -18.450 1.00 88.69 85 THR A O 1
ATOM 705 N N . ASP A 1 86 ? 7.055 5.034 -17.609 1.00 86.38 86 ASP A N 1
ATOM 706 C CA . ASP A 1 86 ? 7.402 5.939 -18.702 1.00 86.38 86 ASP A CA 1
ATOM 707 C C . ASP A 1 86 ? 8.696 6.730 -18.454 1.00 86.38 86 ASP A C 1
ATOM 709 O O . ASP A 1 86 ? 9.080 7.539 -19.298 1.00 86.38 86 ASP A O 1
ATOM 713 N N . ASP A 1 87 ? 9.395 6.493 -17.338 1.00 82.56 87 ASP A N 1
ATOM 714 C CA . ASP A 1 87 ? 10.679 7.140 -17.077 1.00 82.56 87 ASP A CA 1
ATOM 715 C C . ASP A 1 87 ? 11.793 6.501 -17.927 1.00 82.56 87 ASP A C 1
ATOM 717 O O . ASP A 1 87 ? 12.207 5.369 -17.648 1.00 82.56 87 ASP A O 1
ATOM 721 N N . PRO A 1 88 ? 12.349 7.219 -18.925 1.00 76.62 88 PRO A N 1
ATOM 722 C CA . PRO A 1 88 ? 13.412 6.690 -19.779 1.00 76.62 88 PRO A CA 1
ATOM 723 C C . PRO A 1 88 ? 14.713 6.422 -19.011 1.00 76.62 88 PRO A C 1
ATOM 725 O O . PRO A 1 88 ? 15.599 5.741 -19.524 1.00 76.62 88 PRO A O 1
ATOM 728 N N . LEU A 1 89 ? 14.855 6.972 -17.802 1.00 76.81 89 LEU A N 1
ATOM 729 C CA . LEU A 1 89 ? 16.025 6.790 -16.945 1.00 76.81 89 LEU A CA 1
ATOM 730 C C . LEU A 1 89 ? 15.890 5.574 -16.022 1.00 76.81 89 LEU A C 1
ATOM 732 O O . LEU A 1 89 ? 16.892 5.164 -15.427 1.00 76.81 89 LEU A O 1
ATOM 736 N N . ASN A 1 90 ? 14.676 5.019 -15.905 1.00 78.31 90 ASN A N 1
ATOM 737 C CA . ASN A 1 90 ? 14.311 3.962 -14.963 1.00 78.31 90 ASN A CA 1
ATOM 738 C C . ASN A 1 90 ? 14.809 4.275 -13.538 1.00 78.31 90 ASN A C 1
ATOM 740 O O . ASN A 1 90 ? 15.463 3.458 -12.885 1.00 78.31 90 ASN A O 1
ATOM 744 N N . GLU A 1 91 ? 14.567 5.502 -13.072 1.00 83.62 91 GLU A N 1
ATOM 745 C CA . GLU A 1 91 ? 14.964 5.929 -11.740 1.00 83.62 91 GLU A CA 1
ATOM 746 C C . GLU A 1 91 ? 14.140 5.214 -10.667 1.00 83.62 91 GLU A C 1
ATOM 748 O O . GLU A 1 91 ? 12.917 5.091 -10.754 1.00 83.62 91 GLU A O 1
ATOM 753 N N . LEU A 1 92 ? 14.825 4.776 -9.610 1.00 86.44 92 LEU A N 1
ATOM 754 C CA . LEU A 1 92 ? 14.184 4.251 -8.416 1.00 86.44 92 LEU A CA 1
ATOM 755 C C . LEU A 1 92 ? 13.919 5.391 -7.427 1.00 86.44 92 LEU A C 1
ATOM 757 O O . LEU A 1 92 ? 14.844 5.970 -6.854 1.00 86.44 92 LEU A O 1
ATOM 761 N N . LEU A 1 93 ? 12.644 5.696 -7.223 1.00 89.44 93 LEU A N 1
ATOM 762 C CA . LEU A 1 93 ? 12.159 6.656 -6.241 1.00 89.44 93 LEU A CA 1
ATOM 763 C C . LEU A 1 93 ? 11.988 5.977 -4.884 1.00 89.44 93 LEU A C 1
ATOM 765 O O . LEU A 1 93 ? 11.717 4.779 -4.812 1.00 89.44 93 LEU A O 1
ATOM 769 N N . VAL A 1 94 ? 12.135 6.754 -3.810 1.00 89.62 94 VAL A N 1
ATOM 770 C CA . VAL A 1 94 ? 12.026 6.286 -2.423 1.00 89.62 94 VAL A CA 1
ATOM 771 C C . VAL A 1 94 ? 11.079 7.199 -1.654 1.00 89.62 94 VAL A C 1
ATOM 773 O O . VAL A 1 94 ? 11.126 8.421 -1.802 1.00 89.62 94 VAL A O 1
ATOM 776 N N . GLY A 1 95 ? 10.243 6.606 -0.813 1.00 88.75 95 GLY A N 1
ATOM 777 C CA . GLY A 1 95 ? 9.415 7.304 0.160 1.00 88.75 95 GLY A CA 1
ATOM 778 C C . GLY A 1 95 ? 9.360 6.541 1.476 1.00 88.75 95 GLY A C 1
ATOM 779 O O . GLY A 1 95 ? 9.764 5.379 1.563 1.00 88.75 95 GLY A O 1
ATOM 780 N N . ASN A 1 96 ? 8.858 7.201 2.512 1.00 90.69 96 ASN A N 1
ATOM 781 C CA . ASN A 1 96 ? 8.587 6.570 3.790 1.00 90.69 96 ASN A CA 1
ATOM 782 C C . ASN A 1 96 ? 7.275 7.077 4.387 1.00 90.69 96 ASN A C 1
ATOM 784 O O . ASN A 1 96 ? 6.806 8.171 4.082 1.00 90.69 96 ASN A O 1
ATOM 788 N N . ILE A 1 97 ? 6.689 6.260 5.248 1.00 90.19 97 ILE A N 1
ATOM 789 C CA . ILE A 1 97 ? 5.534 6.624 6.060 1.00 90.19 97 ILE A CA 1
ATOM 790 C C . ILE A 1 97 ? 5.632 5.873 7.384 1.00 90.19 97 ILE A C 1
ATOM 792 O O . ILE A 1 97 ? 6.008 4.701 7.417 1.00 90.19 97 ILE A O 1
ATOM 796 N N . THR A 1 98 ? 5.317 6.565 8.473 1.00 92.25 98 THR A N 1
ATOM 797 C CA . THR A 1 98 ? 5.296 5.993 9.820 1.00 92.25 98 THR A CA 1
ATOM 798 C C . THR A 1 98 ? 3.884 6.084 10.368 1.00 92.25 98 THR A C 1
ATOM 800 O O . THR A 1 98 ? 3.290 7.164 10.382 1.00 92.25 98 THR A O 1
ATOM 803 N N . TRP A 1 99 ? 3.357 4.956 10.822 1.00 93.38 99 TRP A N 1
ATOM 804 C CA . TRP A 1 99 ? 2.071 4.858 11.493 1.00 93.38 99 TRP A CA 1
ATOM 805 C C . TRP A 1 99 ? 2.261 4.527 12.964 1.00 93.38 99 TRP A C 1
ATOM 807 O O . TRP A 1 99 ? 3.202 3.833 13.347 1.00 93.38 99 TRP A O 1
ATOM 817 N N . THR A 1 100 ? 1.287 4.945 13.755 1.00 93.19 100 THR A N 1
ATOM 818 C CA . THR A 1 100 ? 1.085 4.472 15.118 1.00 93.19 100 THR A CA 1
ATOM 819 C C . THR A 1 100 ? 0.093 3.309 15.119 1.00 93.19 100 THR A C 1
ATOM 821 O O . THR A 1 100 ? -0.757 3.193 14.228 1.00 93.19 100 THR A O 1
ATOM 824 N N . VAL A 1 101 ? 0.172 2.444 16.130 1.00 93.12 101 VAL A N 1
ATOM 825 C CA . VAL A 1 101 ? -0.845 1.417 16.403 1.00 93.12 101 VAL A CA 1
ATOM 826 C C . VAL A 1 101 ? -1.791 1.966 17.479 1.00 93.12 101 VAL A C 1
ATOM 828 O O . VAL A 1 101 ? -1.462 1.903 18.664 1.00 93.12 101 VAL A O 1
ATOM 831 N N . PRO A 1 102 ? -2.964 2.522 17.116 1.00 90.81 102 PRO A N 1
ATOM 832 C CA . PRO A 1 102 ? -3.815 3.243 18.065 1.00 90.81 102 PRO A CA 1
ATOM 833 C C . PRO A 1 102 ? -4.446 2.330 19.124 1.00 90.81 102 PRO A C 1
ATOM 835 O O . PRO A 1 102 ? -4.797 2.789 20.208 1.00 90.81 102 PRO A O 1
ATOM 838 N N . ASN A 1 103 ? -4.614 1.039 18.819 1.00 90.94 103 ASN A N 1
ATOM 839 C CA . ASN A 1 103 ? -5.186 0.056 19.730 1.00 90.94 103 ASN A CA 1
ATOM 840 C C . ASN A 1 103 ? -4.319 -1.215 19.764 1.00 90.94 103 ASN A C 1
ATOM 842 O O . ASN A 1 103 ? -4.398 -2.021 18.835 1.00 90.94 103 ASN A O 1
ATOM 846 N N . PRO A 1 104 ? -3.566 -1.463 20.852 1.00 87.94 104 PRO A N 1
ATOM 847 C CA . PRO A 1 104 ? -2.761 -2.677 21.005 1.00 87.94 104 PRO A CA 1
ATOM 848 C C . PRO A 1 104 ? -3.562 -3.988 20.937 1.00 87.94 104 PRO A C 1
ATOM 850 O O . PRO A 1 104 ? -3.002 -5.031 20.615 1.00 87.94 104 PRO A O 1
ATOM 853 N N . GLY A 1 105 ? -4.874 -3.956 21.209 1.00 90.56 105 GLY A N 1
ATOM 854 C CA . GLY A 1 105 ? -5.765 -5.112 21.054 1.00 90.56 105 GLY A CA 1
ATOM 855 C C . GLY A 1 105 ? -6.118 -5.443 19.597 1.00 90.56 105 GLY A C 1
ATOM 856 O O . GLY A 1 105 ? -6.656 -6.517 19.328 1.00 90.56 105 GLY A O 1
ATOM 857 N N . VAL A 1 106 ? -5.819 -4.542 18.655 1.00 92.50 106 VAL A N 1
ATOM 858 C CA . VAL A 1 106 ? -6.009 -4.728 17.207 1.00 92.50 106 VAL A CA 1
ATOM 859 C C . VAL A 1 106 ? -4.739 -4.270 16.472 1.00 92.50 106 VAL A C 1
ATOM 861 O O . VAL A 1 106 ? -4.759 -3.274 15.751 1.00 92.50 106 VAL A O 1
ATOM 864 N N . PRO A 1 107 ? -3.610 -4.991 16.621 1.00 93.88 107 PRO A N 1
ATOM 865 C CA . PRO A 1 107 ? -2.318 -4.548 16.092 1.00 93.88 107 PRO A CA 1
ATOM 866 C C . PRO A 1 107 ? -2.228 -4.584 14.556 1.00 93.88 107 PRO A C 1
ATOM 868 O O . PRO A 1 107 ? -1.224 -4.173 13.982 1.00 93.88 107 PRO A O 1
ATOM 871 N N . SER A 1 108 ? -3.264 -5.086 13.878 1.00 96.44 108 SER A N 1
ATOM 872 C CA . SER A 1 108 ? -3.419 -5.084 12.421 1.00 96.44 108 SER A CA 1
ATOM 873 C C . SER A 1 108 ? -4.035 -3.796 11.864 1.00 96.44 108 SER A C 1
ATOM 875 O O . SER A 1 108 ? -4.201 -3.698 10.650 1.00 96.44 108 SER A O 1
ATOM 877 N N . HIS A 1 109 ? -4.387 -2.826 12.716 1.00 96.12 109 HIS A N 1
ATOM 878 C CA . HIS A 1 109 ? -4.851 -1.493 12.323 1.00 96.12 109 HIS A CA 1
ATOM 879 C C . HIS A 1 109 ? -3.813 -0.445 12.710 1.00 96.12 109 HIS A C 1
ATOM 881 O O . HIS A 1 109 ? -3.453 -0.327 13.881 1.00 96.12 109 HIS A O 1
ATOM 887 N N . TRP A 1 110 ? -3.346 0.314 11.723 1.00 95.06 110 TRP A N 1
ATOM 888 C CA . TRP A 1 110 ? -2.358 1.373 11.883 1.00 95.06 110 TRP A CA 1
ATOM 889 C C . TRP A 1 110 ? -2.926 2.702 11.394 1.00 95.06 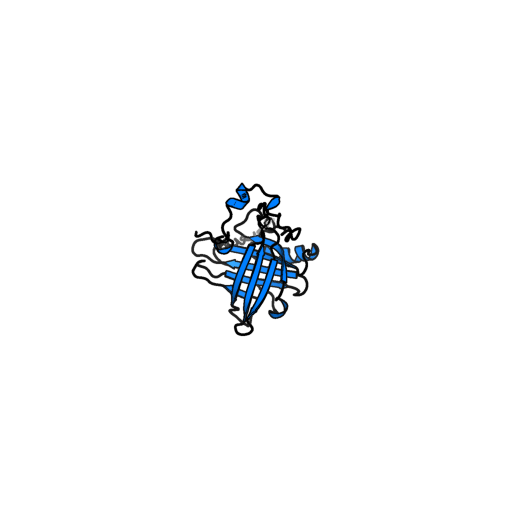110 TRP A C 1
ATOM 891 O O . TRP A 1 110 ? -3.732 2.741 10.458 1.00 95.06 110 TRP A O 1
ATOM 901 N N . THR A 1 111 ? -2.494 3.798 12.008 1.00 93.56 111 THR A N 1
ATOM 902 C CA . THR A 1 111 ? -2.968 5.145 11.683 1.00 93.56 111 THR A CA 1
ATOM 903 C C . THR A 1 111 ? -1.821 6.112 11.492 1.00 93.56 111 THR A C 1
ATOM 905 O O . THR A 1 111 ? -0.868 6.127 12.263 1.00 93.56 111 THR A O 1
ATOM 908 N N . HIS A 1 112 ? -1.938 6.940 10.466 1.00 90.94 112 HIS A N 1
ATOM 909 C CA . HIS A 1 112 ? -1.044 8.052 10.208 1.00 90.94 112 HIS A CA 1
ATOM 910 C C . HIS A 1 112 ? -1.894 9.299 9.995 1.00 90.94 112 HIS A C 1
ATOM 912 O O . HIS A 1 112 ? -2.918 9.259 9.311 1.00 90.94 112 HIS A O 1
ATOM 918 N N . SER A 1 113 ? -1.479 10.400 10.598 1.00 84.56 113 SER A N 1
ATOM 919 C CA . SER A 1 113 ? -2.106 11.704 10.433 1.00 84.56 113 SER A CA 1
ATOM 920 C C . SER A 1 113 ? -1.004 12.738 10.323 1.00 84.56 113 SER A C 1
ATOM 922 O O . SER A 1 113 ? -0.126 12.790 11.184 1.00 84.56 113 SER A O 1
ATOM 924 N N . GLU A 1 114 ? -1.073 13.565 9.292 1.00 74.12 114 GLU A N 1
ATOM 925 C CA . GLU A 1 114 ? -0.171 14.691 9.104 1.00 74.12 114 GLU A CA 1
ATOM 926 C C . GLU A 1 114 ? -0.988 15.876 8.588 1.00 74.12 114 GLU A C 1
ATOM 928 O O . GLU A 1 114 ? -1.844 15.722 7.709 1.00 74.12 114 GLU A O 1
ATOM 933 N N . ASP A 1 115 ? -0.733 17.056 9.154 1.00 68.06 115 ASP A N 1
ATOM 934 C CA . ASP A 1 115 ? -1.521 18.270 8.905 1.00 68.06 115 ASP A CA 1
ATOM 935 C C . ASP A 1 115 ? -1.564 18.641 7.417 1.00 68.06 115 ASP A C 1
ATOM 937 O O . ASP A 1 115 ? -2.575 19.123 6.915 1.00 68.06 115 ASP A O 1
ATOM 941 N N . THR A 1 116 ? -0.485 18.355 6.686 1.00 60.31 116 THR A N 1
ATOM 942 C CA . THR A 1 116 ? -0.343 18.662 5.257 1.00 60.31 116 THR A CA 1
ATOM 943 C C . THR A 1 116 ? -1.299 17.880 4.353 1.00 60.31 116 THR A C 1
ATOM 945 O O . THR A 1 116 ? -1.505 18.288 3.209 1.00 60.31 116 THR A O 1
ATOM 948 N N . TYR A 1 117 ? -1.894 16.784 4.838 1.00 59.44 117 TYR A N 1
ATOM 949 C CA . TYR A 1 117 ? -2.787 15.928 4.053 1.00 59.44 117 TYR A CA 1
ATOM 950 C C . TYR A 1 117 ? -4.252 15.970 4.514 1.00 59.44 117 TYR A C 1
ATOM 952 O O . TYR A 1 117 ? -5.069 15.267 3.914 1.00 59.44 117 TYR A O 1
ATOM 960 N N . GLU A 1 118 ? -4.585 16.789 5.525 1.00 61.03 118 GLU A N 1
ATOM 961 C CA . GLU A 1 118 ? -5.942 17.010 6.064 1.00 61.03 118 GLU A CA 1
ATOM 962 C C . GLU A 1 118 ? -6.795 15.726 6.158 1.00 61.03 118 GLU A C 1
ATOM 964 O O . GLU A 1 118 ? -7.908 15.640 5.628 1.00 61.03 118 GLU A O 1
ATOM 969 N N . GLY A 1 119 ? -6.268 14.691 6.820 1.00 74.38 119 GLY A N 1
ATOM 970 C CA . GLY A 1 119 ? -6.975 13.420 6.950 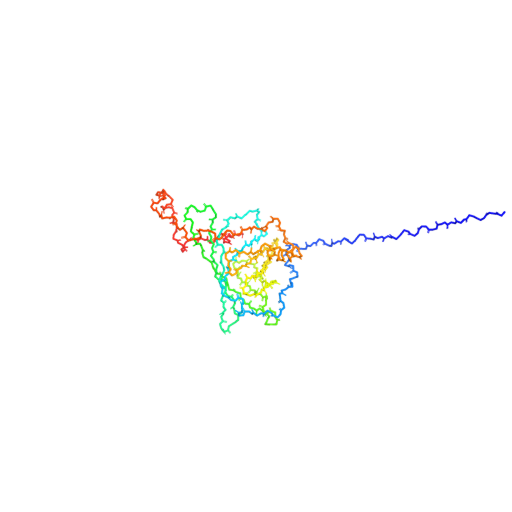1.00 74.38 119 GLY A CA 1
ATOM 971 C C . GLY A 1 119 ? -6.273 12.390 7.826 1.00 74.38 119 GLY A C 1
ATOM 972 O O . GLY A 1 119 ? -5.085 12.496 8.130 1.00 74.38 119 GLY A O 1
ATOM 973 N N . VAL A 1 120 ? -7.032 11.366 8.222 1.00 82.62 120 VAL A N 1
ATOM 974 C CA . VAL A 1 120 ? -6.504 10.175 8.899 1.00 82.62 120 VAL A CA 1
ATOM 975 C C . VAL A 1 120 ? -6.332 9.080 7.859 1.00 82.62 120 VAL A C 1
ATOM 977 O O . VAL A 1 120 ? -7.312 8.612 7.276 1.00 82.62 120 VAL A O 1
ATOM 980 N N . TYR A 1 121 ? -5.089 8.663 7.646 1.00 90.00 121 TYR A N 1
ATOM 981 C CA . TYR A 1 121 ? -4.731 7.552 6.779 1.00 90.00 121 TYR A CA 1
ATOM 982 C C . TYR A 1 121 ? -4.689 6.263 7.600 1.00 90.00 121 TYR A C 1
ATOM 984 O O . TYR A 1 121 ? -3.798 6.047 8.424 1.00 90.00 121 TYR A O 1
ATOM 992 N N . ASN A 1 122 ? -5.680 5.407 7.384 1.00 94.81 122 ASN A N 1
ATOM 993 C CA . ASN A 1 122 ? -5.784 4.107 8.024 1.00 94.81 122 ASN A CA 1
ATOM 994 C C . ASN A 1 122 ? -5.138 3.046 7.139 1.00 94.81 122 ASN A C 1
ATOM 996 O O . ASN A 1 122 ? -5.426 2.984 5.946 1.00 94.81 122 ASN A O 1
ATOM 1000 N N . THR A 1 123 ? -4.343 2.172 7.742 1.00 96.69 123 THR A N 1
ATOM 1001 C CA . THR A 1 123 ? -3.810 0.963 7.113 1.00 96.69 123 THR A CA 1
ATOM 1002 C C . THR A 1 123 ? -4.305 -0.245 7.891 1.00 96.69 123 THR A C 1
ATOM 1004 O O . THR A 1 123 ? -4.214 -0.283 9.116 1.00 96.69 123 THR A O 1
ATOM 1007 N N . PHE A 1 124 ? -4.823 -1.241 7.186 1.00 98.12 124 PHE A N 1
ATOM 1008 C CA . PHE A 1 124 ? -5.302 -2.485 7.764 1.00 98.12 124 PHE A CA 1
ATOM 1009 C C . PHE A 1 124 ? -4.611 -3.663 7.096 1.00 98.12 124 PHE A C 1
ATOM 1011 O O . PHE A 1 124 ? -4.648 -3.789 5.872 1.00 98.12 124 PHE A O 1
ATOM 1018 N N . VAL A 1 125 ? -4.063 -4.574 7.896 1.00 98.31 125 VAL A N 1
ATOM 1019 C CA . VAL A 1 125 ? -3.672 -5.896 7.403 1.00 98.31 125 VAL A CA 1
ATOM 1020 C C . VAL A 1 125 ? -4.931 -6.752 7.352 1.00 98.31 125 VAL A C 1
ATOM 1022 O O . VAL A 1 125 ? -5.502 -7.097 8.389 1.00 98.31 125 VAL A O 1
ATOM 1025 N N . LEU A 1 126 ? -5.413 -7.051 6.147 1.00 98.44 126 LEU A N 1
ATOM 1026 C CA . LEU A 1 126 ? -6.634 -7.832 5.947 1.00 98.44 126 LEU A CA 1
ATOM 1027 C C . LEU A 1 126 ? -6.388 -9.327 6.121 1.00 98.44 126 LEU A C 1
ATOM 1029 O O . LEU A 1 126 ? -7.237 -10.024 6.678 1.00 98.44 126 LEU A O 1
ATOM 1033 N N . ASP A 1 127 ? -5.255 -9.809 5.615 1.00 98.50 127 ASP A N 1
ATOM 1034 C CA . ASP A 1 127 ? -4.841 -11.205 5.704 1.00 98.50 127 ASP A CA 1
ATOM 1035 C C . ASP A 1 127 ? -3.331 -11.329 5.444 1.00 98.50 127 ASP A C 1
ATOM 1037 O O . ASP A 1 127 ? -2.758 -10.484 4.754 1.00 98.50 127 ASP A O 1
ATOM 1041 N N . SER A 1 128 ? -2.686 -12.355 5.992 1.00 98.38 128 SER A N 1
ATOM 1042 C CA . SER A 1 128 ? -1.263 -12.645 5.777 1.00 98.38 128 SER A CA 1
ATOM 1043 C C . SER A 1 128 ? -0.918 -14.035 6.303 1.00 98.38 128 SER A C 1
ATOM 1045 O O . SER A 1 128 ? -1.418 -14.436 7.357 1.00 98.38 128 SER A O 1
ATOM 1047 N N . ASP A 1 129 ? -0.018 -14.739 5.618 1.00 97.94 129 ASP A N 1
ATOM 1048 C CA . ASP A 1 129 ? 0.683 -15.903 6.178 1.00 97.94 129 ASP A CA 1
ATOM 1049 C C . ASP A 1 129 ? 2.081 -15.548 6.713 1.00 97.94 129 ASP A C 1
ATOM 1051 O O . ASP A 1 129 ? 2.843 -16.437 7.102 1.00 97.94 129 ASP A O 1
ATOM 1055 N N . TYR A 1 130 ? 2.415 -14.250 6.705 1.00 98.12 130 TYR A N 1
ATOM 1056 C CA . TYR A 1 130 ? 3.663 -13.609 7.138 1.00 98.12 130 TYR A CA 1
ATOM 1057 C C . TYR A 1 130 ? 4.921 -13.971 6.337 1.00 98.12 130 TYR A C 1
ATOM 1059 O O . TYR A 1 130 ? 5.867 -13.179 6.249 1.00 98.12 130 TYR A O 1
ATOM 1067 N N . THR A 1 131 ? 4.932 -15.158 5.745 1.00 98.00 131 THR A N 1
ATOM 1068 C CA . THR A 1 131 ? 6.110 -15.824 5.191 1.00 98.00 131 THR A CA 1
ATOM 1069 C C . THR A 1 131 ? 6.121 -15.841 3.673 1.00 98.00 131 THR A C 1
ATOM 1071 O O . THR A 1 131 ? 7.192 -15.999 3.094 1.00 98.00 131 THR A O 1
ATOM 1074 N N . SER A 1 132 ? 4.979 -15.639 3.013 1.00 98.12 132 SER A N 1
ATOM 1075 C CA . SER A 1 132 ? 4.910 -15.675 1.555 1.00 98.12 132 SER A CA 1
ATOM 1076 C C . SER A 1 132 ? 4.006 -14.608 0.939 1.00 98.12 132 SER A C 1
ATOM 1078 O O . SER A 1 132 ? 4.373 -14.065 -0.108 1.00 98.12 132 SER A O 1
ATOM 1080 N N . TRP A 1 133 ? 2.894 -14.231 1.576 1.00 98.69 133 TRP A N 1
ATOM 1081 C CA . TRP A 1 133 ? 1.971 -13.211 1.071 1.00 98.69 133 TRP A CA 1
ATOM 1082 C C . TRP A 1 133 ? 1.307 -12.396 2.180 1.00 98.69 133 TRP A C 1
ATOM 1084 O O . TRP A 1 133 ? 1.158 -12.837 3.318 1.00 98.69 133 TRP A O 1
ATOM 1094 N N . ALA A 1 134 ? 0.867 -11.193 1.818 1.00 98.75 134 ALA A N 1
ATOM 1095 C CA . ALA A 1 134 ? 0.069 -10.326 2.674 1.00 98.75 134 ALA A CA 1
ATOM 1096 C C . ALA A 1 134 ? -0.896 -9.472 1.843 1.00 98.75 134 ALA A C 1
ATOM 1098 O O . ALA A 1 134 ? -0.641 -9.173 0.675 1.00 98.75 134 ALA A O 1
ATOM 1099 N N . LEU A 1 135 ? -1.999 -9.060 2.463 1.00 98.81 135 LEU A N 1
ATOM 1100 C CA . LEU A 1 135 ? -2.998 -8.171 1.885 1.00 98.81 135 LEU A CA 1
ATOM 1101 C C . LEU A 1 135 ? -3.207 -6.963 2.790 1.00 98.81 135 LEU A C 1
ATOM 1103 O O . LEU A 1 135 ? -3.658 -7.107 3.931 1.00 98.81 135 LEU A O 1
ATOM 1107 N N . LEU A 1 136 ? -2.925 -5.777 2.260 1.00 98.44 136 LEU A N 1
ATOM 1108 C CA . LEU A 1 136 ? -3.194 -4.510 2.931 1.00 98.44 136 LEU A CA 1
ATOM 1109 C C . LEU A 1 136 ? -4.360 -3.782 2.280 1.00 98.44 136 LEU A C 1
ATOM 1111 O O . LEU A 1 136 ? -4.517 -3.806 1.062 1.00 98.44 136 LEU A O 1
ATOM 1115 N N . LEU A 1 137 ? -5.126 -3.082 3.108 1.00 98.38 137 LEU A N 1
ATOM 1116 C CA . LEU A 1 137 ? -6.108 -2.093 2.696 1.00 98.38 137 LEU A CA 1
ATOM 1117 C C . LEU A 1 137 ? -5.764 -0.768 3.354 1.00 98.38 137 LEU A C 1
ATOM 1119 O O . LEU A 1 137 ? -5.610 -0.699 4.574 1.00 98.38 137 LEU A O 1
ATOM 1123 N N . HIS A 1 138 ? -5.726 0.286 2.560 1.00 95.94 138 HIS A N 1
ATOM 1124 C CA . HIS A 1 138 ? -5.584 1.639 3.043 1.00 95.94 138 HIS A CA 1
ATOM 1125 C C . HIS A 1 138 ? -6.851 2.438 2.785 1.00 95.94 138 HIS A C 1
ATOM 1127 O O . HIS A 1 138 ? -7.529 2.255 1.770 1.00 95.94 138 HIS A O 1
ATOM 1133 N N . CYS A 1 139 ? -7.162 3.342 3.705 1.00 94.62 139 CYS A N 1
ATOM 1134 C CA . CYS A 1 139 ? -8.257 4.273 3.531 1.00 94.62 139 CYS A CA 1
ATOM 1135 C C . CYS A 1 139 ? -7.973 5.613 4.202 1.00 94.62 139 CYS A C 1
ATOM 1137 O O . CYS A 1 139 ? -7.630 5.654 5.385 1.00 94.62 139 CYS A O 1
ATOM 1139 N N . ALA A 1 140 ? -8.171 6.699 3.460 1.00 91.94 140 ALA A N 1
ATOM 1140 C CA . ALA A 1 140 ? -8.075 8.051 3.986 1.00 91.94 140 ALA A CA 1
ATOM 1141 C C . ALA A 1 140 ? -9.402 8.787 3.832 1.00 91.94 140 ALA A C 1
ATOM 1143 O O . ALA A 1 140 ? -9.947 8.889 2.729 1.00 91.94 140 ALA A O 1
ATOM 1144 N N . GLU A 1 141 ? -9.900 9.327 4.941 1.00 88.81 141 GLU A N 1
ATOM 1145 C CA . GLU A 1 141 ? -11.022 10.262 4.923 1.00 88.81 141 GLU A CA 1
ATOM 1146 C C . GLU A 1 141 ? -10.488 11.681 4.767 1.00 88.81 141 GLU A C 1
ATOM 1148 O O . GLU A 1 141 ? -9.588 12.091 5.501 1.00 88.81 141 GLU A O 1
ATOM 1153 N N . LYS A 1 142 ? -11.079 12.434 3.841 1.00 81.12 142 LYS A N 1
ATOM 1154 C CA . LYS A 1 142 ? -10.831 13.865 3.668 1.00 81.12 142 LYS A CA 1
ATOM 1155 C C . LYS A 1 142 ? -12.156 14.610 3.692 1.00 81.12 142 LYS A C 1
ATOM 1157 O O . LYS A 1 142 ? -13.192 14.097 3.267 1.00 81.12 142 LYS A O 1
ATOM 1162 N N . SER A 1 143 ? -12.136 15.829 4.215 1.00 80.25 143 SER A N 1
ATOM 1163 C CA . SER A 1 143 ? -13.344 16.646 4.314 1.00 80.25 143 SER A CA 1
ATOM 1164 C C . SER A 1 143 ? -13.871 17.008 2.921 1.00 80.25 143 SER A C 1
ATOM 1166 O O . SER A 1 143 ? -13.118 17.481 2.076 1.00 80.25 143 SER A O 1
ATOM 1168 N N . LYS A 1 144 ? -15.178 16.821 2.689 1.00 82.12 144 LYS A N 1
ATOM 1169 C CA . LYS A 1 144 ? -15.909 17.246 1.471 1.00 82.12 144 LYS A CA 1
ATOM 1170 C C . LYS A 1 144 ? -15.472 16.604 0.145 1.00 82.12 144 LYS A C 1
ATOM 1172 O O . LYS A 1 144 ? -15.942 17.038 -0.905 1.00 82.12 144 LYS A O 1
ATOM 1177 N N . VAL A 1 145 ? -14.646 15.563 0.169 1.00 86.31 145 VAL A N 1
ATOM 1178 C CA . VAL A 1 145 ? -14.262 14.792 -1.023 1.00 86.31 145 VAL A CA 1
ATOM 1179 C C . VAL A 1 145 ? -14.494 13.297 -0.784 1.00 86.31 145 VAL A C 1
ATOM 1181 O O . VAL A 1 145 ? -14.608 12.876 0.371 1.00 86.31 145 VAL A O 1
ATOM 1184 N N . PRO A 1 146 ? -14.604 12.474 -1.8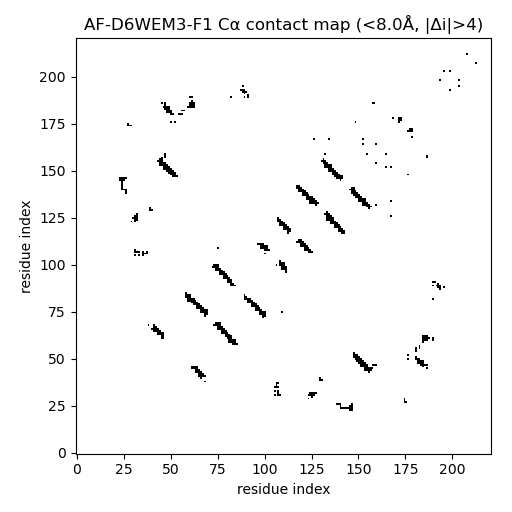43 1.00 89.81 146 PRO A N 1
ATOM 1185 C CA . PRO A 1 146 ? -14.624 11.027 -1.684 1.00 89.81 146 PRO A CA 1
ATOM 1186 C C . PRO A 1 146 ? -13.386 10.537 -0.928 1.00 89.81 146 PRO A C 1
ATOM 1188 O O . PRO A 1 146 ? -12.290 11.080 -1.084 1.00 89.81 146 PRO A O 1
ATOM 1191 N N . ARG A 1 147 ? -13.564 9.491 -0.123 1.00 91.56 147 ARG A N 1
ATOM 1192 C CA . ARG A 1 147 ? -12.461 8.799 0.539 1.00 91.56 147 ARG A CA 1
ATOM 1193 C C . ARG A 1 147 ? -11.474 8.285 -0.499 1.00 91.56 147 ARG A C 1
ATOM 1195 O O . ARG A 1 147 ? -11.867 7.842 -1.580 1.00 91.56 147 ARG A O 1
ATOM 1202 N N . TYR A 1 148 ? -10.208 8.274 -0.128 1.00 92.38 148 TYR A N 1
ATOM 1203 C CA . TYR A 1 148 ? -9.193 7.577 -0.895 1.00 92.38 148 TYR A CA 1
ATOM 1204 C C . TYR A 1 148 ? -9.102 6.131 -0.412 1.00 92.38 148 TYR A C 1
ATOM 1206 O O . TYR A 1 148 ? -9.046 5.890 0.795 1.00 92.38 148 TYR A O 1
ATOM 1214 N N . LEU A 1 149 ? -9.082 5.181 -1.343 1.00 94.56 149 LEU A N 1
ATOM 1215 C CA . LEU A 1 149 ? -8.798 3.776 -1.080 1.00 94.56 149 LEU A CA 1
ATOM 1216 C C . LEU A 1 149 ? -7.572 3.342 -1.859 1.00 94.56 149 LEU A C 1
ATOM 1218 O O . LEU A 1 149 ? -7.463 3.655 -3.040 1.00 94.56 149 LEU A O 1
ATOM 1222 N N . SER A 1 150 ? -6.739 2.517 -1.240 1.00 95.94 150 SER A N 1
ATOM 1223 C CA . SER A 1 150 ? -5.757 1.718 -1.965 1.00 95.94 150 SER A CA 1
ATOM 1224 C C . SER A 1 150 ? -5.606 0.336 -1.344 1.00 95.94 150 SER A C 1
ATOM 1226 O O . SER A 1 150 ? -5.997 0.109 -0.199 1.00 95.94 150 SER A O 1
ATOM 1228 N N . SER A 1 151 ? -5.104 -0.628 -2.109 1.00 98.12 151 SER A N 1
ATOM 1229 C CA . SER A 1 151 ? -4.922 -2.003 -1.636 1.00 98.12 151 SER A CA 1
ATOM 1230 C C . SER A 1 151 ? -3.710 -2.640 -2.281 1.00 98.12 151 SER A C 1
ATOM 1232 O O . SER A 1 151 ? -3.556 -2.562 -3.500 1.00 98.12 151 SER A O 1
ATOM 1234 N N . PHE A 1 152 ? -2.889 -3.311 -1.471 1.00 98.31 152 PHE A N 1
ATOM 1235 C CA . PHE A 1 152 ? -1.693 -4.018 -1.929 1.00 98.31 152 PHE A CA 1
ATOM 1236 C C . PHE A 1 152 ? -1.851 -5.515 -1.688 1.00 98.31 152 PHE A C 1
ATOM 1238 O O . PHE A 1 152 ? -2.032 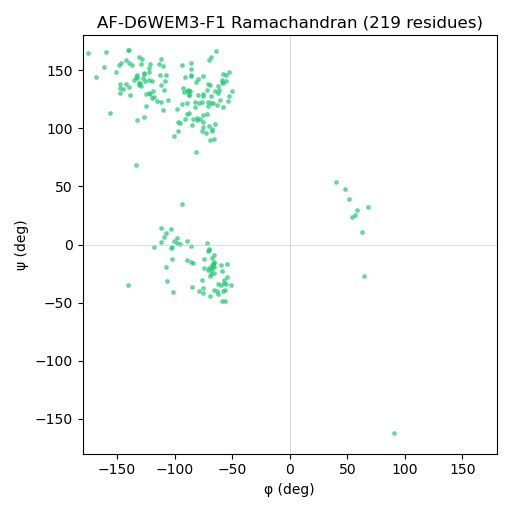-5.950 -0.549 1.00 98.31 152 PHE A O 1
ATOM 1245 N N . ILE A 1 153 ? -1.728 -6.304 -2.753 1.00 98.81 153 ILE A N 1
ATOM 1246 C CA . ILE A 1 153 ? -1.370 -7.721 -2.642 1.00 98.81 153 ILE A CA 1
ATOM 1247 C C . ILE A 1 153 ? 0.147 -7.779 -2.693 1.00 98.81 153 ILE A C 1
ATOM 1249 O O . ILE A 1 153 ? 0.745 -7.325 -3.668 1.00 98.81 153 ILE A O 1
ATOM 1253 N N . MET A 1 154 ? 0.762 -8.326 -1.654 1.00 98.69 154 MET A N 1
ATOM 1254 C CA . MET A 1 154 ? 2.210 -8.362 -1.498 1.00 98.69 154 MET A CA 1
ATOM 1255 C C . MET A 1 154 ? 2.724 -9.791 -1.382 1.00 98.69 154 MET A C 1
ATOM 1257 O O . MET A 1 154 ? 2.000 -10.679 -0.927 1.00 98.69 154 MET A O 1
ATOM 1261 N N . SER A 1 155 ? 3.988 -9.998 -1.743 1.00 98.69 155 SER A N 1
ATOM 1262 C CA . SER A 1 155 ? 4.690 -11.266 -1.564 1.00 98.69 155 SER A CA 1
ATOM 1263 C C . SER A 1 155 ? 6.116 -11.073 -1.054 1.00 98.69 155 SER A C 1
ATOM 1265 O O . SER A 1 155 ? 6.716 -10.017 -1.249 1.00 98.69 155 SER A O 1
ATOM 1267 N N . ARG A 1 156 ? 6.662 -12.083 -0.369 1.00 98.19 156 ARG A N 1
ATOM 1268 C CA . ARG A 1 156 ? 8.091 -12.125 -0.016 1.00 98.19 156 ARG A CA 1
ATOM 1269 C C . ARG A 1 156 ? 8.987 -12.359 -1.234 1.00 98.19 156 ARG A C 1
ATOM 1271 O O . ARG A 1 156 ? 10.156 -11.995 -1.190 1.00 98.19 156 ARG A O 1
ATOM 1278 N N . GLU A 1 157 ? 8.424 -12.889 -2.315 1.00 98.19 157 GLU A N 1
ATOM 1279 C CA . GLU A 1 157 ? 9.090 -13.150 -3.591 1.00 98.19 157 GLU A CA 1
ATOM 1280 C C . GLU A 1 157 ? 8.550 -12.211 -4.687 1.00 98.19 157 GLU A C 1
ATOM 1282 O O . GLU A 1 157 ? 7.446 -11.678 -4.551 1.00 98.19 157 GLU A O 1
ATOM 1287 N N . PRO A 1 158 ? 9.281 -11.984 -5.795 1.00 97.19 158 PRO A N 1
ATOM 1288 C CA . PRO A 1 158 ? 8.844 -11.076 -6.861 1.00 97.19 158 PRO A CA 1
ATOM 1289 C C . PRO A 1 158 ? 7.662 -11.612 -7.686 1.00 97.19 158 PRO A C 1
ATOM 1291 O O . PRO A 1 158 ? 7.152 -10.904 -8.552 1.00 97.19 158 PRO A O 1
ATOM 1294 N N . VAL A 1 159 ? 7.232 -12.853 -7.440 1.00 96.50 159 VAL A N 1
ATOM 1295 C CA . VAL A 1 159 ? 6.108 -13.515 -8.108 1.00 96.50 159 VAL A CA 1
ATOM 1296 C C . VAL A 1 159 ? 5.253 -14.215 -7.057 1.00 96.50 159 VAL A C 1
ATOM 1298 O O . VAL A 1 159 ? 5.778 -14.823 -6.127 1.00 96.50 159 VAL A O 1
ATOM 1301 N N . LEU A 1 160 ? 3.932 -14.179 -7.235 1.00 98.06 160 LEU A N 1
ATOM 1302 C CA . LEU A 1 160 ? 2.975 -14.863 -6.370 1.00 98.06 160 LEU A CA 1
ATOM 1303 C C . LEU A 1 160 ? 2.060 -15.775 -7.191 1.00 98.06 160 LEU A C 1
ATOM 1305 O O . LEU A 1 160 ? 1.630 -15.425 -8.288 1.00 98.06 160 LEU A O 1
ATOM 1309 N N . GLY A 1 161 ? 1.747 -16.956 -6.656 1.00 98.12 161 GLY A N 1
ATOM 1310 C CA . GLY A 1 161 ? 0.893 -17.926 -7.338 1.00 98.12 161 GLY A CA 1
ATOM 1311 C C . GLY A 1 161 ? -0.520 -17.391 -7.592 1.00 98.12 161 GLY A C 1
ATOM 1312 O O . GLY A 1 161 ? -1.155 -16.831 -6.697 1.00 98.12 161 GLY A O 1
ATOM 1313 N N . VAL A 1 162 ? -1.051 -17.635 -8.793 1.00 97.69 162 VAL A N 1
ATOM 1314 C CA . VAL A 1 162 ? -2.369 -17.136 -9.235 1.00 97.69 162 VAL A CA 1
ATOM 1315 C C . VAL A 1 162 ? -3.522 -17.530 -8.305 1.00 97.69 162 VAL A C 1
ATOM 1317 O O . VAL A 1 162 ? -4.430 -16.734 -8.082 1.00 97.69 162 VAL A O 1
ATOM 1320 N N . ASN A 1 163 ? -3.457 -18.717 -7.694 1.00 98.25 163 ASN A N 1
ATOM 1321 C CA . ASN A 1 163 ? -4.468 -19.179 -6.739 1.00 98.25 163 ASN A CA 1
ATOM 1322 C C . ASN A 1 163 ? -4.483 -18.318 -5.467 1.00 98.25 163 ASN A C 1
ATOM 1324 O O . ASN A 1 163 ? -5.551 -17.994 -4.954 1.00 98.25 163 ASN A O 1
ATOM 1328 N N . VAL A 1 164 ? -3.303 -17.913 -4.982 1.00 98.50 164 VAL A N 1
ATOM 1329 C CA . VAL A 1 164 ? -3.177 -17.021 -3.821 1.00 98.50 164 VAL A CA 1
ATOM 1330 C C . VAL A 1 164 ? -3.667 -15.625 -4.188 1.00 98.50 164 VAL A C 1
ATOM 1332 O O . VAL A 1 164 ? -4.448 -15.041 -3.444 1.00 98.50 164 VAL A O 1
ATOM 1335 N N . ILE A 1 165 ? -3.287 -15.113 -5.364 1.00 98.62 165 ILE A N 1
ATOM 1336 C CA . ILE A 1 165 ? -3.779 -13.819 -5.857 1.00 98.62 165 ILE A CA 1
ATOM 1337 C C . ILE A 1 165 ? -5.313 -13.813 -5.908 1.00 98.62 165 ILE A C 1
ATOM 1339 O O . ILE A 1 165 ? -5.930 -12.891 -5.378 1.00 98.62 165 ILE A O 1
ATOM 1343 N N . SER A 1 166 ? -5.938 -14.848 -6.479 1.00 98.44 166 SER A N 1
ATOM 1344 C CA . SER A 1 166 ? -7.401 -14.967 -6.528 1.00 98.44 166 SER A CA 1
ATOM 1345 C C . SER A 1 166 ? -8.016 -14.973 -5.127 1.00 98.44 166 SER A C 1
ATOM 1347 O O . SER A 1 166 ? -8.916 -14.183 -4.852 1.00 98.44 166 SER A O 1
ATOM 1349 N N . TYR A 1 167 ? -7.474 -15.790 -4.217 1.00 98.50 167 TYR A N 1
ATOM 1350 C CA . TYR A 1 167 ? -7.925 -15.863 -2.824 1.00 98.50 167 TYR A CA 1
ATOM 1351 C C . TYR A 1 167 ? -7.888 -14.500 -2.107 1.00 98.50 167 TYR A C 1
ATOM 1353 O O . TYR A 1 167 ? -8.794 -14.174 -1.335 1.00 98.50 167 TYR A O 1
ATOM 1361 N N . LEU A 1 168 ? -6.855 -13.690 -2.355 1.00 98.69 168 LEU A N 1
ATOM 1362 C CA . LEU A 1 168 ? -6.727 -12.361 -1.753 1.00 98.69 168 LEU A CA 1
ATOM 1363 C C . LEU A 1 168 ? -7.667 -11.342 -2.404 1.00 98.69 168 LEU A C 1
ATOM 1365 O O . LEU A 1 168 ? -8.314 -10.575 -1.688 1.00 98.69 168 LEU A O 1
ATOM 1369 N N . ARG A 1 169 ? -7.803 -11.365 -3.736 1.00 98.44 169 ARG A N 1
ATOM 1370 C CA . ARG A 1 169 ? -8.726 -10.488 -4.479 1.00 98.44 169 ARG A CA 1
ATOM 1371 C C . ARG A 1 169 ? -10.172 -10.663 -4.027 1.00 98.44 169 ARG A C 1
ATOM 1373 O O . ARG A 1 169 ? -10.860 -9.664 -3.834 1.00 98.44 169 ARG A O 1
ATOM 1380 N N . ASP A 1 170 ? -10.609 -11.892 -3.761 1.00 98.25 170 ASP A N 1
ATOM 1381 C CA . ASP A 1 170 ? -11.988 -12.193 -3.341 1.00 98.25 170 ASP A CA 1
ATOM 1382 C C . ASP A 1 170 ? -12.402 -11.498 -2.027 1.00 98.25 170 ASP A C 1
ATOM 1384 O O . ASP A 1 170 ? -13.591 -11.351 -1.729 1.00 98.25 170 ASP A O 1
ATOM 1388 N N . LYS A 1 171 ? -11.437 -11.014 -1.234 1.00 98.19 171 LYS A N 1
ATOM 1389 C CA . LYS A 1 171 ? -11.684 -10.298 0.030 1.00 98.19 171 LYS A CA 1
ATOM 1390 C C . LYS A 1 171 ? -11.959 -8.806 -0.150 1.00 98.19 171 LYS A C 1
ATOM 1392 O O . LYS A 1 171 ? -12.429 -8.181 0.801 1.00 98.19 171 LYS A O 1
ATOM 1397 N N . LEU A 1 172 ? -11.651 -8.228 -1.310 1.00 98.06 172 LEU A N 1
ATOM 1398 C CA . LEU A 1 172 ? -11.640 -6.779 -1.537 1.00 98.06 172 LEU A CA 1
ATOM 1399 C C . LEU A 1 172 ? -13.004 -6.159 -1.911 1.00 98.06 172 LEU A C 1
ATOM 1401 O O . LEU A 1 172 ? -13.296 -5.080 -1.389 1.00 98.06 172 LEU A O 1
ATOM 1405 N N . PRO A 1 173 ? -13.896 -6.803 -2.700 1.00 97.06 173 PRO A N 1
ATOM 1406 C CA . PRO A 1 173 ? -15.149 -6.180 -3.151 1.00 97.06 173 PRO A CA 1
ATOM 1407 C C . PRO A 1 173 ? -16.066 -5.685 -2.028 1.00 97.06 173 PRO A C 1
ATOM 1409 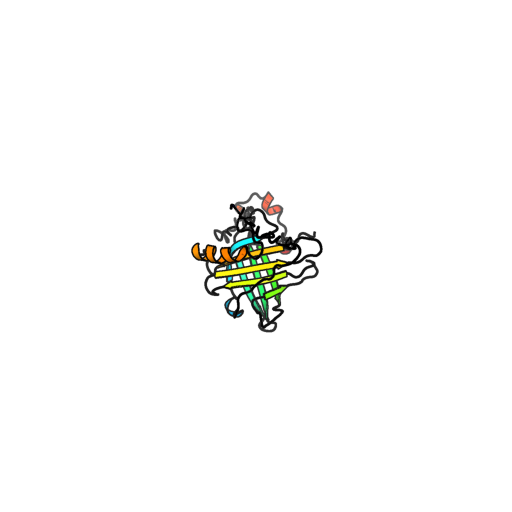O O . PRO A 1 173 ? -16.770 -4.690 -2.172 1.00 97.06 173 PRO A O 1
ATOM 1412 N N . ARG A 1 174 ? -16.032 -6.336 -0.860 1.00 95.38 174 ARG A N 1
ATOM 1413 C CA . ARG A 1 174 ? -16.794 -5.915 0.332 1.00 95.38 174 ARG A CA 1
ATOM 1414 C C . ARG A 1 174 ? -16.350 -4.572 0.928 1.00 95.38 174 ARG A C 1
ATOM 1416 O O . ARG A 1 174 ? -16.992 -4.109 1.867 1.00 95.38 174 ARG A O 1
ATOM 1423 N N . TYR A 1 175 ? -15.242 -4.010 0.451 1.00 96.00 175 TYR A N 1
ATOM 1424 C CA . TYR A 1 175 ? -14.704 -2.713 0.851 1.00 96.00 175 TYR A CA 1
ATOM 1425 C C . TYR A 1 175 ? -14.790 -1.672 -0.278 1.00 96.00 175 TYR A C 1
ATOM 1427 O O . TYR A 1 175 ? -14.173 -0.616 -0.148 1.00 96.00 175 TYR A O 1
ATOM 1435 N N . ASP A 1 176 ? -15.578 -1.942 -1.333 1.00 93.94 176 ASP A N 1
ATOM 1436 C CA . ASP A 1 176 ? -15.771 -1.072 -2.513 1.00 93.94 176 ASP A CA 1
ATOM 1437 C C . ASP A 1 176 ? -14.508 -0.945 -3.385 1.00 93.94 176 ASP A C 1
ATOM 1439 O O . ASP A 1 176 ? -14.228 0.104 -3.960 1.00 93.94 176 ASP A O 1
ATOM 1443 N N . ILE A 1 177 ? -13.703 -2.010 -3.443 1.00 95.44 177 ILE A N 1
ATOM 1444 C CA . ILE A 1 177 ? -12.591 -2.114 -4.391 1.00 95.44 177 ILE A CA 1
ATOM 1445 C C . ILE A 1 177 ? -13.084 -2.842 -5.631 1.00 95.44 177 ILE A C 1
ATOM 1447 O O . ILE A 1 177 ? -13.508 -4.000 -5.554 1.00 95.44 177 ILE A O 1
ATOM 1451 N N . ASP A 1 178 ? -12.981 -2.165 -6.768 1.00 94.50 178 ASP A N 1
ATOM 1452 C CA . ASP A 1 178 ? -13.254 -2.758 -8.063 1.00 94.50 178 ASP A CA 1
ATOM 1453 C C . ASP A 1 178 ? -12.028 -3.526 -8.564 1.00 94.50 178 ASP A C 1
ATOM 1455 O O . ASP A 1 178 ? -10.941 -2.987 -8.787 1.00 94.50 178 ASP A O 1
ATOM 1459 N N . LEU A 1 179 ? -12.220 -4.828 -8.740 1.00 96.44 179 LEU A N 1
ATOM 1460 C CA . LEU A 1 179 ? -11.177 -5.748 -9.153 1.00 96.44 179 LEU A CA 1
ATOM 1461 C C . LEU A 1 179 ? -10.706 -5.504 -10.596 1.00 96.44 179 LEU A C 1
ATOM 1463 O O . LEU A 1 179 ? -9.612 -5.967 -10.934 1.00 96.44 179 LEU A O 1
ATOM 1467 N N . SER A 1 180 ? -11.465 -4.792 -11.439 1.00 95.38 180 SER A N 1
ATOM 1468 C CA . SER A 1 180 ? -10.996 -4.422 -12.785 1.00 95.38 180 SER A CA 1
ATOM 1469 C C . SER A 1 180 ? -9.849 -3.409 -12.764 1.00 95.38 180 SER A C 1
ATOM 1471 O O . SER A 1 180 ? -9.089 -3.349 -13.725 1.00 95.38 180 SER A O 1
ATOM 1473 N N . TYR A 1 181 ? -9.700 -2.660 -11.668 1.00 95.25 181 TYR A N 1
ATOM 1474 C CA . TYR A 1 181 ? -8.651 -1.652 -11.466 1.00 95.25 181 TYR A CA 1
ATOM 1475 C C . TYR A 1 181 ? -7.526 -2.141 -10.540 1.00 95.25 181 TYR A C 1
ATOM 1477 O O . TYR A 1 181 ? -6.714 -1.362 -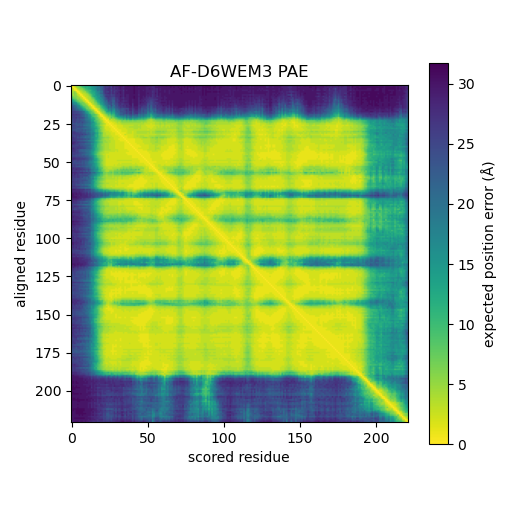10.051 1.00 95.25 181 TYR A O 1
ATOM 1485 N N . MET A 1 182 ? -7.477 -3.446 -10.261 1.00 96.56 182 MET A N 1
ATOM 1486 C CA . MET A 1 182 ? -6.345 -4.070 -9.577 1.00 96.56 182 MET A CA 1
ATOM 1487 C C . MET A 1 182 ? -5.276 -4.420 -10.612 1.00 96.56 182 MET A C 1
ATOM 1489 O O . MET A 1 182 ? -5.401 -5.422 -11.324 1.00 96.56 182 MET A O 1
ATOM 1493 N N . PHE A 1 183 ? -4.230 -3.605 -10.672 1.00 96.69 183 PHE A N 1
ATOM 1494 C CA . PHE A 1 183 ? -3.161 -3.707 -11.656 1.00 96.69 183 PHE A CA 1
ATOM 1495 C C . PHE A 1 183 ? -2.012 -4.588 -11.171 1.00 96.69 183 PHE A C 1
ATOM 1497 O O . PHE A 1 183 ? -1.666 -4.579 -9.991 1.00 96.69 183 PHE A O 1
ATOM 1504 N N . GLU A 1 184 ? -1.402 -5.331 -12.092 1.00 96.88 184 GLU A N 1
ATOM 1505 C CA . GLU A 1 184 ? -0.185 -6.097 -11.827 1.00 96.88 184 GLU A CA 1
ATOM 1506 C C . GLU A 1 184 ? 1.030 -5.172 -11.758 1.00 96.88 184 GLU A C 1
ATOM 1508 O O . GLU A 1 184 ? 1.273 -4.367 -12.654 1.00 96.88 184 GLU A O 1
ATOM 1513 N N . MET A 1 185 ? 1.811 -5.312 -10.695 1.00 96.88 185 MET A N 1
ATOM 1514 C CA . MET A 1 185 ? 3.007 -4.520 -10.465 1.00 96.88 185 MET A CA 1
ATOM 1515 C C . MET A 1 185 ? 4.238 -5.295 -10.938 1.00 96.88 185 MET A C 1
ATOM 1517 O O . MET A 1 185 ? 4.696 -6.224 -10.275 1.00 96.88 185 MET A O 1
ATOM 1521 N N . SER A 1 186 ? 4.799 -4.894 -12.079 1.00 95.06 186 SER A N 1
ATOM 1522 C CA . SER A 1 186 ? 5.996 -5.540 -12.628 1.00 95.06 186 SER A CA 1
ATOM 1523 C C . SER A 1 186 ? 7.193 -5.402 -11.683 1.00 95.06 186 SER A C 1
ATOM 1525 O O . SER A 1 186 ? 7.524 -4.298 -11.249 1.00 95.06 186 SER A O 1
ATOM 1527 N N . GLN A 1 187 ? 7.865 -6.520 -11.401 1.00 94.62 187 GLN A N 1
ATOM 1528 C CA . GLN A 1 187 ? 9.088 -6.587 -10.588 1.00 94.62 187 GLN A CA 1
ATOM 1529 C C . GLN A 1 187 ? 10.352 -6.859 -11.424 1.00 94.62 187 GLN A C 1
ATOM 1531 O O . GLN A 1 187 ? 11.427 -7.104 -10.868 1.00 94.62 187 GLN A O 1
ATOM 1536 N N . ASN A 1 188 ? 10.237 -6.796 -12.754 1.00 90.19 188 ASN A N 1
ATOM 1537 C CA . ASN A 1 188 ? 11.332 -7.058 -13.686 1.00 90.19 188 ASN A CA 1
ATOM 1538 C C . ASN A 1 188 ? 12.177 -5.799 -13.931 1.00 90.19 188 ASN A C 1
ATOM 1540 O O . ASN A 1 188 ? 11.661 -4.682 -13.979 1.00 90.19 188 ASN A O 1
ATOM 1544 N N . ASP A 1 189 ? 13.485 -5.987 -14.122 1.00 85.19 189 ASP A N 1
ATOM 1545 C CA . ASP A 1 189 ? 14.439 -4.944 -14.533 1.00 85.19 189 ASP A CA 1
ATOM 1546 C C . ASP A 1 189 ? 14.511 -3.707 -13.615 1.00 85.19 189 ASP A C 1
ATOM 1548 O O . ASP A 1 189 ? 14.930 -2.626 -14.031 1.00 85.19 189 ASP A O 1
ATOM 1552 N N . CYS A 1 190 ? 14.159 -3.850 -12.337 1.00 84.62 190 CYS A N 1
ATOM 1553 C CA . CYS A 1 190 ? 14.065 -2.731 -11.391 1.00 84.62 190 CYS A CA 1
ATOM 1554 C C . CYS A 1 190 ? 15.389 -2.042 -11.041 1.00 84.62 190 CYS A C 1
ATOM 1556 O O . CYS A 1 190 ? 15.378 -0.939 -10.509 1.00 84.62 190 CYS A O 1
ATOM 1558 N N . ASN A 1 191 ? 16.522 -2.689 -11.319 1.00 74.44 191 ASN A N 1
ATOM 1559 C CA . ASN A 1 191 ? 17.855 -2.155 -11.027 1.00 74.44 191 ASN A CA 1
ATOM 1560 C C . ASN A 1 191 ? 18.614 -1.755 -12.304 1.00 74.44 191 ASN A C 1
ATOM 1562 O O . ASN A 1 191 ? 19.802 -1.449 -12.237 1.00 74.44 191 ASN A O 1
ATOM 1566 N N . SER A 1 192 ? 17.958 -1.799 -13.468 1.00 65.62 192 SER A N 1
ATOM 1567 C CA . SER A 1 192 ? 18.569 -1.407 -14.738 1.00 65.62 192 SER A CA 1
ATOM 1568 C C . SER A 1 192 ? 18.525 0.114 -14.881 1.00 65.62 192 SER A C 1
ATOM 1570 O O . SER A 1 192 ? 17.641 0.673 -15.521 1.00 65.62 192 SER A O 1
ATOM 1572 N N . THR A 1 193 ? 19.446 0.821 -14.233 1.00 59.75 193 THR A N 1
ATOM 1573 C CA . THR A 1 193 ? 19.624 2.241 -14.535 1.00 59.75 193 THR A CA 1
ATOM 1574 C C . THR A 1 193 ? 20.209 2.353 -15.938 1.00 59.75 193 THR A C 1
ATOM 1576 O O . THR A 1 193 ? 21.275 1.802 -16.220 1.00 59.75 193 THR A O 1
ATOM 1579 N N . VAL A 1 194 ? 19.514 3.051 -16.837 1.00 58.94 194 VAL A N 1
ATOM 1580 C CA . VAL A 1 194 ? 20.105 3.401 -18.132 1.00 58.94 194 VAL A CA 1
ATOM 1581 C C . VAL A 1 194 ? 21.295 4.308 -17.828 1.00 58.94 194 VAL A C 1
ATOM 1583 O O . VAL A 1 194 ? 21.148 5.342 -17.167 1.00 58.94 194 VAL A O 1
ATOM 1586 N N . ILE A 1 195 ? 22.500 3.891 -18.225 1.00 57.59 195 ILE A N 1
ATOM 1587 C CA . ILE A 1 195 ? 23.711 4.678 -17.988 1.00 57.59 195 ILE A CA 1
ATOM 1588 C C . ILE A 1 195 ? 23.529 6.004 -18.729 1.00 57.59 195 ILE A C 1
ATOM 1590 O O . ILE A 1 195 ? 23.132 6.027 -19.890 1.00 57.59 195 ILE A O 1
ATOM 1594 N N . ALA A 1 196 ? 23.817 7.127 -18.064 1.00 54.69 196 ALA A N 1
ATOM 1595 C CA . ALA A 1 196 ? 23.636 8.471 -18.624 1.00 54.69 196 ALA A CA 1
ATOM 1596 C C . ALA A 1 196 ? 24.348 8.692 -19.978 1.00 54.69 196 ALA A C 1
ATOM 1598 O O . ALA A 1 196 ? 24.017 9.641 -20.682 1.00 54.69 196 ALA A O 1
ATOM 1599 N N . SER A 1 197 ? 25.305 7.826 -20.340 1.00 55.88 197 SER A N 1
ATOM 1600 C CA . SER A 1 197 ? 25.984 7.797 -21.640 1.00 55.88 197 SER A CA 1
ATOM 1601 C C . SER A 1 197 ? 25.074 7.446 -22.815 1.00 55.88 197 SER A C 1
ATOM 1603 O O . SER A 1 197 ? 25.380 7.836 -23.938 1.00 55.88 197 SER A O 1
ATOM 1605 N N . ASP A 1 198 ? 23.971 6.742 -22.563 1.00 64.19 198 ASP A N 1
ATOM 1606 C CA . ASP A 1 198 ? 23.085 6.213 -23.607 1.00 64.19 198 ASP A CA 1
ATOM 1607 C C . ASP A 1 198 ? 21.871 7.126 -23.840 1.00 64.19 198 ASP A C 1
ATOM 1609 O O . ASP A 1 198 ? 21.005 6.849 -24.671 1.00 64.19 198 ASP A O 1
ATOM 1613 N N . LEU A 1 199 ? 21.808 8.244 -23.109 1.00 63.16 199 LEU A N 1
ATOM 1614 C CA . LEU A 1 199 ? 20.700 9.187 -23.128 1.00 63.16 199 LEU A CA 1
ATOM 1615 C C . LEU A 1 199 ? 21.091 10.486 -23.841 1.00 63.16 199 LEU A C 1
ATOM 1617 O O . LEU A 1 199 ? 22.189 11.008 -23.633 1.00 63.16 199 LEU A O 1
ATOM 1621 N N . PRO A 1 200 ? 20.182 11.073 -24.641 1.00 69.50 200 PRO A N 1
ATOM 1622 C CA . PRO A 1 200 ? 20.374 12.399 -25.209 1.00 69.50 200 PRO A CA 1
ATOM 1623 C C . PRO A 1 200 ? 20.773 13.428 -24.131 1.00 69.50 200 PRO A C 1
ATOM 1625 O O . PRO A 1 200 ? 20.079 13.537 -23.115 1.00 69.50 200 PRO A O 1
ATOM 1628 N N . PRO A 1 201 ? 21.815 14.256 -24.354 1.00 65.00 201 PRO A N 1
ATOM 1629 C CA . PRO A 1 201 ? 22.303 15.231 -23.369 1.00 65.00 201 PRO A CA 1
ATOM 1630 C C . PRO A 1 201 ? 21.226 16.188 -22.835 1.00 65.00 201 PRO A C 1
ATOM 1632 O O . PRO A 1 201 ? 21.294 16.640 -21.692 1.00 65.00 201 PRO A O 1
ATOM 1635 N N . ALA A 1 202 ? 20.199 16.465 -23.644 1.00 66.12 202 ALA A N 1
ATOM 1636 C CA . ALA A 1 202 ? 19.066 17.307 -23.275 1.00 66.12 202 ALA A CA 1
ATOM 1637 C C . ALA A 1 202 ? 18.241 16.748 -22.097 1.00 66.12 202 ALA A C 1
ATOM 1639 O O . ALA A 1 202 ? 17.756 17.530 -21.283 1.00 66.12 202 ALA A O 1
ATOM 1640 N N . LEU A 1 203 ? 18.118 15.420 -21.970 1.00 61.28 203 LEU A N 1
ATOM 1641 C CA . LEU A 1 203 ? 17.385 14.773 -20.871 1.00 61.28 203 LEU A CA 1
ATOM 1642 C C . LEU A 1 203 ? 18.187 14.785 -19.562 1.00 61.28 203 LEU A C 1
ATOM 1644 O O . LEU A 1 203 ? 17.619 14.877 -18.477 1.00 61.28 203 LEU A O 1
ATOM 1648 N N . VAL A 1 204 ? 19.518 14.748 -19.656 1.00 63.19 204 VAL A N 1
ATOM 1649 C CA . VAL A 1 204 ? 20.417 14.806 -18.494 1.00 63.19 204 VAL A CA 1
ATOM 1650 C C . VAL A 1 204 ? 20.495 16.228 -17.928 1.00 63.19 204 VAL A C 1
ATOM 1652 O O . VAL A 1 204 ? 20.512 16.407 -16.711 1.00 63.19 204 VAL A O 1
ATOM 1655 N N . ALA A 1 205 ? 20.491 17.246 -18.794 1.00 61.56 205 ALA A N 1
ATOM 1656 C CA . ALA A 1 205 ? 20.635 18.651 -18.406 1.00 61.56 205 ALA A CA 1
ATOM 1657 C C . ALA A 1 205 ? 19.416 19.240 -17.665 1.00 61.56 205 ALA A C 1
ATOM 1659 O O . ALA A 1 205 ? 19.561 20.225 -16.946 1.00 61.56 205 ALA A O 1
ATOM 1660 N N . GLN A 1 206 ? 18.225 18.649 -17.808 1.00 60.69 206 GLN A N 1
ATOM 1661 C CA . GLN A 1 206 ? 16.991 19.123 -17.158 1.00 60.69 206 GLN A CA 1
ATOM 1662 C C . GLN A 1 206 ? 16.761 18.523 -15.756 1.00 60.69 206 GLN A C 1
ATOM 1664 O O . GLN A 1 206 ? 15.738 18.790 -15.122 1.00 60.69 206 GLN A O 1
ATOM 1669 N N . ARG A 1 207 ? 17.694 17.710 -15.239 1.00 61.22 207 ARG A N 1
ATOM 1670 C CA . ARG A 1 207 ? 17.535 17.032 -13.944 1.00 61.22 207 ARG A CA 1
ATOM 1671 C C . ARG A 1 207 ? 17.625 17.998 -12.761 1.00 61.22 207 ARG A C 1
ATOM 1673 O O . ARG A 1 207 ? 18.670 18.586 -12.496 1.00 61.22 207 ARG A O 1
ATOM 1680 N N . LEU A 1 208 ? 16.573 18.026 -11.945 1.00 60.84 208 LEU A N 1
ATOM 1681 C CA . LEU A 1 208 ? 16.664 18.502 -10.564 1.00 60.84 208 LEU A CA 1
ATOM 1682 C C . LEU A 1 208 ? 17.359 17.441 -9.687 1.00 60.84 208 LEU A C 1
ATOM 1684 O O . LEU A 1 208 ? 17.157 16.246 -9.905 1.00 60.84 208 LEU A O 1
ATOM 1688 N N . PRO A 1 209 ? 18.159 17.817 -8.679 1.00 57.78 209 PRO A N 1
ATOM 1689 C CA . PRO A 1 209 ? 18.665 16.894 -7.661 1.00 57.78 209 PRO A CA 1
ATOM 1690 C C . PRO A 1 209 ? 17.531 16.091 -6.996 1.00 57.78 209 PRO A C 1
ATOM 1692 O O . PRO A 1 209 ? 16.443 16.645 -6.837 1.00 57.78 209 PRO A O 1
ATOM 1695 N N . PRO A 1 210 ? 17.758 14.837 -6.552 1.00 55.38 210 PRO A N 1
ATOM 1696 C CA . PRO A 1 210 ? 16.741 14.028 -5.865 1.00 55.38 210 PRO A CA 1
ATOM 1697 C C . PRO A 1 210 ? 16.069 14.753 -4.689 1.00 55.38 210 PRO A C 1
ATOM 1699 O O . PRO A 1 210 ? 14.867 14.627 -4.490 1.00 55.38 210 PRO A O 1
ATOM 1702 N N . SER A 1 211 ? 16.818 15.594 -3.969 1.00 50.50 211 SER A N 1
ATOM 1703 C CA . SER A 1 211 ? 16.319 16.416 -2.858 1.00 50.50 211 SER A CA 1
ATOM 1704 C C . SER A 1 211 ? 15.305 17.496 -3.259 1.00 50.50 211 SER A C 1
ATOM 1706 O O . SER A 1 211 ? 14.573 17.992 -2.407 1.00 50.50 211 SER A O 1
ATOM 1708 N N . LEU A 1 212 ? 15.261 17.876 -4.539 1.00 54.66 212 LEU A N 1
ATOM 1709 C CA . LEU A 1 212 ? 14.358 18.892 -5.085 1.00 54.66 212 LEU A CA 1
ATOM 1710 C C . LEU A 1 212 ? 13.177 18.283 -5.857 1.00 54.66 212 LEU A C 1
ATOM 1712 O O . LEU A 1 212 ? 12.290 19.021 -6.295 1.00 54.66 212 LEU A O 1
ATOM 1716 N N . ARG A 1 213 ? 13.128 16.953 -6.008 1.00 60.69 213 ARG A N 1
ATOM 1717 C CA . ARG A 1 213 ? 12.022 16.257 -6.677 1.00 60.69 213 ARG A CA 1
ATOM 1718 C C . ARG A 1 213 ? 10.872 16.081 -5.688 1.00 60.69 213 ARG A C 1
ATOM 1720 O O . ARG A 1 213 ? 11.041 15.528 -4.605 1.00 60.69 213 ARG A O 1
ATOM 1727 N N . ARG A 1 214 ? 9.691 16.598 -6.034 1.00 46.16 214 ARG A N 1
ATOM 1728 C CA . ARG A 1 214 ? 8.479 16.410 -5.224 1.00 46.16 214 ARG A CA 1
ATOM 1729 C C . ARG A 1 214 ? 7.865 15.052 -5.541 1.00 46.16 214 ARG A C 1
ATOM 1731 O O . ARG A 1 214 ? 7.803 14.661 -6.700 1.00 46.16 214 ARG A O 1
ATOM 1738 N N . HIS A 1 215 ? 7.382 14.373 -4.505 1.00 45.31 215 HIS A N 1
ATOM 1739 C CA . HIS A 1 215 ? 6.600 13.154 -4.658 1.00 45.31 215 HIS A CA 1
ATOM 1740 C C . HIS A 1 215 ? 5.336 13.446 -5.504 1.00 45.31 215 HIS A C 1
ATOM 1742 O O . HIS A 1 215 ? 4.714 14.485 -5.282 1.00 45.31 215 HIS A O 1
ATOM 1748 N N . PRO A 1 216 ? 4.910 12.561 -6.419 1.00 41.16 216 PRO A N 1
ATOM 1749 C CA . PRO A 1 216 ? 3.707 12.739 -7.246 1.00 41.16 216 PRO A CA 1
ATOM 1750 C C . PRO A 1 216 ? 2.433 12.878 -6.404 1.00 41.16 216 PRO A C 1
ATOM 1752 O O . PRO A 1 216 ? 1.572 13.693 -6.696 1.00 41.16 216 PRO A O 1
ATOM 1755 N N . MET A 1 217 ? 2.353 12.174 -5.269 1.00 41.41 217 MET A N 1
ATOM 1756 C CA . MET A 1 217 ? 1.264 12.364 -4.291 1.00 41.41 217 MET A CA 1
ATOM 1757 C C . MET A 1 217 ? 1.343 13.687 -3.501 1.00 41.41 217 MET A C 1
ATOM 1759 O O . MET A 1 217 ? 0.498 13.943 -2.649 1.00 41.41 217 MET A O 1
ATOM 1763 N N . LYS A 1 218 ? 2.332 14.549 -3.768 1.00 38.41 218 LYS A N 1
ATOM 1764 C CA . LYS A 1 218 ? 2.462 15.890 -3.178 1.00 38.41 218 LYS A CA 1
ATOM 1765 C C . LYS A 1 218 ? 1.815 16.959 -4.066 1.00 38.41 218 LYS A C 1
ATOM 1767 O O . LYS A 1 218 ? 2.314 18.084 -4.151 1.00 38.41 218 LYS A O 1
ATOM 1772 N N . HIS A 1 219 ? 0.718 16.621 -4.741 1.00 34.12 219 HIS A N 1
ATOM 1773 C CA . HIS A 1 219 ? -0.164 17.643 -5.283 1.00 34.12 219 HIS A CA 1
ATOM 1774 C C . HIS A 1 219 ? -0.906 18.294 -4.113 1.00 34.12 219 HIS A C 1
ATOM 1776 O O . HIS A 1 219 ? -1.697 17.654 -3.425 1.00 34.12 219 HIS A O 1
ATOM 1782 N N . HIS A 1 220 ? -0.605 19.571 -3.862 1.00 34.78 220 HIS A N 1
ATOM 1783 C CA . HIS A 1 220 ? -1.558 20.446 -3.186 1.00 34.78 220 HIS A CA 1
ATOM 1784 C C . HIS A 1 220 ? -2.831 20.439 -4.035 1.00 34.78 220 HIS A C 1
ATOM 1786 O O . HIS A 1 220 ? -2.781 20.805 -5.213 1.00 34.78 220 HIS A O 1
ATOM 1792 N N . HIS A 1 221 ? -3.920 19.964 -3.443 1.00 34.16 221 HIS A N 1
ATOM 1793 C CA . HIS A 1 221 ? -5.264 20.289 -3.892 1.00 34.16 221 HIS A CA 1
ATOM 1794 C C . HIS A 1 221 ? -5.710 21.557 -3.177 1.00 34.16 221 HIS A C 1
ATOM 1796 O O . HIS A 1 221 ? -5.399 21.667 -1.970 1.00 34.16 221 HIS A O 1
#

Nearest PDB structures (foldseek):
  4es7-assembly1_A  TM=8.884E-01  e=4.654E-10  Homo sapiens
  3qkg-assembly1_A  TM=8.770E-01  e=6.130E-10  Homo sapiens
  4orw-assembly2_B  TM=8.165E-01  e=2.298E-09  Homo sapiens
  4oru-assembly3_B  TM=8.076E-01  e=1.948E-09  Homo sapiens
  2czu-assembly2_B  TM=8.064E-01  e=7.304E-09  Mus musculus

Solvent-accessible surface area (backbone atoms only — not comparable to full-atom values): 13145 Å² total; per-residue (Å²): 141,85,82,87,84,82,82,83,80,83,78,78,81,79,72,79,84,75,75,73,85,78,65,58,42,52,70,66,93,76,75,48,37,74,93,55,61,63,76,56,60,43,44,66,33,26,39,44,31,41,32,40,76,90,49,94,70,85,59,57,25,38,38,32,39,35,33,46,68,45,95,85,74,61,28,40,33,39,42,35,34,32,23,51,70,81,45,87,51,38,56,75,44,76,51,73,52,66,24,39,47,88,41,82,94,46,62,28,38,33,39,32,72,50,84,94,69,57,38,52,39,36,38,27,35,49,45,65,77,58,74,52,38,37,32,39,42,36,34,29,34,36,84,100,40,67,35,47,38,36,37,38,38,31,15,60,45,82,68,75,60,67,68,59,52,50,61,56,55,73,67,37,54,89,67,78,46,63,73,91,52,51,37,78,32,49,60,72,74,62,82,56,58,55,56,76,88,83,47,65,67,71,69,64,72,70,62,70,58,77,92,71,58,76,61,83,89,66,64,85,125

Foldseek 3Di:
DDDDDDDDDDPPPPDPPPDDPDDQLDFDPADFDAPDDPVLLAAKKFFFKKFKPVDPDDQKAQWMWGWDADPPQRKIKIKIWIAGPPPPQLDIDIDMDIWHQPDPNQSQWTWDDDPLVQWIKIKGFRDDPSAFWTKIWIWIRHPPDGIMIMMTIITPDQDDDPVVVVVRLVSPVSRVDDPVRTDGHHNPPNPVGDPCVVDDVVVVVPDDDSVPDDDPVPDDD

Sequence (221 aa):
MLRPILLLLLIASCRPYRKRPEDKTKCPSVKAIRNFNLEQMMGRWYVIQYYASSEEALSYRCMRAEFSMSPFLADVTMNFTYSFTDDPLNELLVGNITWTVPNPGVPSHWTHSEDTYEGVYNTFVLDSDYTSWALLLHCAEKSKVPRYLSSFIMSREPVLGVNVISYLRDKLPRYDIDLSYMFEMSQNDCNSTVIASDLPPALVAQRLPPSLRRHPMKHHH

Organism: Tribolium castaneum (NCBI:txid7070)